Protein AF-A0A8H6ENT1-F1 (afdb_monomer_lite)

pLDDT: mean 73.92, std 20.59, range [30.64, 98.12]

Radius of gyration: 42.08 Å; chains: 1; bounding box: 123×73×115 Å

Sequence (355 aa):
MAMLEASSKPRGSGQQGKDEQKQGFLQENTCEKNSEKVHEKPAKESMFSIFEFPKSEPNLNAQEKKVEKEKKKEIERKIKENERIEKEKKDNKRKMDKKIKDEEKRMIENEISQVKVEYKERQKRNDLARAEFRRVQAEQAKLYPSSRDGQARRETYISLQQEWRYRDERAKYEKDHRIEQLKSNLKALDLQLTVSGGEILRLHQLKEEDEISKEQARERLRKSTEARKSAAQARQTTQSGKEEPTKKCILPVVSQEVNSSMEDNPFYLPGEFKYQQMGEWDSDTCKEWIYDSLENGLTSLELQQLFFKLINMPRIGGKRMFGATEEEWVEWLATHGLLIHDKLQRIAEVRKVDM

Foldseek 3Di:
DDDDDDDDDDDDDDDDDDDDDDDDDDDDPPDDDDDDDDDDDDDDDPPPPDPPDPPDDDPPVPVVVVVVVVVVVVVVVVVVVVVVVVVVVVVVVVVVVVVVLVVVLVVLVVVLVVLVVVLVVVVVVLVVVVVVVVVVVVVVCVVPVDDPCPPVVVVVVVVVVVVSVVVNVVSVVVSVVSSVVSVVVSVVSVVVVVVVVVVVVVVVVVVVVVVVVVVVVVVVVVVVVVVVVVVVVPPDDDDDDDDDDDDDDDDDDDDDDDDDDPDDDPPDDPQPVVLVVLQQFWQVSVLVCLLVVCVVPDDPVLSVVSVVLSVVADGDGSNCLLVPDLVSLCVRRNPSSNVSNVVSVVSVVVVVVVD

Secondary structure (DSSP, 8-state):
--------PPPP---------------------------------------------GGGHHHHHHHHHHHHHHHHHHHHHHHHHHHHHHHHHHHHHHHHHHHHHHHHHHHHHHHHHHHHHHHHHHHHHHHHHHHHHHHHHHH-TT-TTHHHHHHHHHHHHHHHHHHHHHHHHHHHHHHHHHHHHHHHHHHHHHHHHHHHHHHHHHHHHHHHHHHHHHHHHHHHHHHHHHHHH--S--------------PPP--------TT--TT--TTHHHHHHHHT--HHHHHHHHHHHHHTTS-HHHHHHHHHHHHHS----HHHHHH--HHHHHHHHTHHHHHHHHHHHHHHHHHHH--

Structure (mmCIF, N/CA/C/O backbone):
data_AF-A0A8H6ENT1-F1
#
_entry.id   AF-A0A8H6ENT1-F1
#
loop_
_atom_site.group_PDB
_atom_site.id
_atom_site.type_symbol
_atom_site.label_atom_id
_atom_site.label_alt_id
_atom_site.label_comp_id
_atom_site.label_asym_id
_atom_site.label_entity_id
_atom_site.label_seq_id
_atom_site.pdbx_PDB_ins_code
_atom_site.Cartn_x
_atom_site.Cartn_y
_atom_site.Cartn_z
_atom_site.occupancy
_atom_site.B_iso_or_equiv
_atom_site.auth_seq_id
_atom_site.auth_comp_id
_atom_site.auth_asym_id
_atom_site.auth_atom_id
_atom_site.pdbx_PDB_model_num
ATOM 1 N N . MET A 1 1 ? 49.369 36.244 -11.470 1.00 40.25 1 MET A N 1
ATOM 2 C CA . MET A 1 1 ? 48.361 36.665 -10.476 1.00 40.25 1 MET A CA 1
ATOM 3 C C . MET A 1 1 ? 47.644 35.426 -9.960 1.00 40.25 1 MET A C 1
ATOM 5 O O . MET A 1 1 ? 47.170 34.652 -10.774 1.00 40.25 1 MET A O 1
ATOM 9 N N . ALA A 1 2 ? 47.663 35.276 -8.631 1.00 48.19 2 ALA A N 1
ATOM 10 C CA . ALA A 1 2 ? 46.832 34.456 -7.739 1.00 48.19 2 ALA A CA 1
ATOM 11 C C . ALA A 1 2 ? 46.527 32.984 -8.102 1.00 48.19 2 ALA A C 1
ATOM 13 O O . ALA A 1 2 ? 45.547 32.681 -8.775 1.00 48.19 2 ALA A O 1
ATOM 14 N N . MET A 1 3 ? 47.317 32.074 -7.517 1.00 50.28 3 MET A N 1
ATOM 15 C CA . MET A 1 3 ? 46.881 30.716 -7.174 1.00 50.28 3 MET A CA 1
ATOM 16 C C . MET A 1 3 ? 46.043 30.771 -5.887 1.00 50.28 3 MET A C 1
ATOM 18 O O . MET A 1 3 ? 46.441 31.445 -4.938 1.00 50.28 3 MET A O 1
ATOM 22 N N . LEU A 1 4 ? 44.907 30.070 -5.846 1.00 55.34 4 LEU A N 1
ATOM 23 C CA . LEU A 1 4 ? 44.139 29.841 -4.619 1.00 55.34 4 LEU A CA 1
ATOM 24 C C . LEU A 1 4 ? 44.157 28.348 -4.291 1.00 55.34 4 LEU A C 1
ATOM 26 O O . LEU A 1 4 ? 43.450 27.547 -4.900 1.00 55.34 4 LEU A O 1
ATOM 30 N N . GLU A 1 5 ? 44.997 28.005 -3.319 1.00 54.03 5 GLU A N 1
ATOM 31 C CA . GLU A 1 5 ? 44.972 26.743 -2.591 1.00 54.03 5 GLU A CA 1
ATOM 32 C C . GLU A 1 5 ? 43.762 26.723 -1.646 1.00 54.03 5 GLU A C 1
ATOM 34 O O . GLU A 1 5 ? 43.580 27.627 -0.829 1.00 54.03 5 GLU A O 1
ATOM 39 N N . ALA A 1 6 ? 42.945 25.673 -1.722 1.00 49.03 6 ALA A N 1
ATOM 40 C CA . ALA A 1 6 ? 41.925 25.380 -0.723 1.00 49.03 6 ALA A CA 1
ATOM 41 C C . ALA A 1 6 ? 42.396 24.203 0.141 1.00 49.03 6 ALA A C 1
ATOM 43 O O . ALA A 1 6 ? 42.376 23.045 -0.270 1.00 49.03 6 ALA A O 1
ATOM 44 N N . SER A 1 7 ? 42.841 24.543 1.349 1.00 56.34 7 SER A N 1
ATOM 45 C CA . SER A 1 7 ? 43.237 23.634 2.422 1.00 56.34 7 SER A CA 1
ATOM 46 C C . SER A 1 7 ? 42.012 22.943 3.034 1.00 56.34 7 SER A C 1
ATOM 48 O O . SER A 1 7 ? 41.136 23.592 3.608 1.00 56.34 7 SER A O 1
ATOM 50 N N . SER A 1 8 ? 41.949 21.615 2.940 1.00 49.34 8 SER A N 1
ATOM 51 C CA . SER A 1 8 ? 40.963 20.780 3.630 1.00 49.34 8 SER A CA 1
ATOM 52 C C . SER A 1 8 ? 41.519 20.281 4.969 1.00 49.34 8 SER A C 1
ATOM 54 O O . SER A 1 8 ? 42.420 19.444 4.999 1.00 49.34 8 SER A O 1
ATOM 56 N N . LYS A 1 9 ? 40.958 20.760 6.087 1.00 62.34 9 LYS A N 1
ATOM 57 C CA . LYS A 1 9 ? 41.133 20.152 7.420 1.00 62.34 9 LYS A CA 1
ATOM 58 C C . LYS A 1 9 ? 40.165 18.968 7.599 1.00 62.34 9 LYS A C 1
ATOM 60 O O . LYS A 1 9 ? 38.990 19.118 7.258 1.00 62.34 9 LYS A O 1
ATOM 65 N N . PRO A 1 10 ? 40.586 17.839 8.196 1.00 59.84 10 PRO A N 1
ATOM 66 C CA . PRO A 1 10 ? 39.676 16.762 8.575 1.00 59.84 10 PRO A CA 1
ATOM 67 C C . PRO A 1 10 ? 38.930 17.114 9.872 1.00 59.84 10 PRO A C 1
ATOM 69 O O . PRO A 1 10 ? 39.527 17.576 10.847 1.00 59.84 10 PRO A O 1
ATOM 72 N N . ARG A 1 11 ? 37.607 16.900 9.893 1.00 48.22 11 ARG A N 1
ATOM 73 C CA . ARG A 1 11 ? 36.792 16.962 11.116 1.00 48.22 11 ARG A CA 1
ATOM 74 C C . ARG A 1 11 ? 36.919 15.641 11.874 1.00 48.22 11 ARG A C 1
ATOM 76 O O . ARG A 1 11 ? 36.735 14.575 11.299 1.00 48.22 11 ARG A O 1
ATOM 83 N N . GLY A 1 12 ? 37.265 15.766 13.151 1.00 38.22 12 GLY A N 1
ATOM 84 C CA . GLY A 1 12 ? 37.638 14.678 14.042 1.00 38.22 12 GLY A CA 1
ATOM 85 C C . GLY A 1 12 ? 36.511 13.721 14.422 1.00 38.22 12 GLY A C 1
ATOM 86 O O . GLY A 1 12 ? 35.342 14.089 14.539 1.00 38.22 12 GLY A O 1
ATOM 87 N N . SER A 1 13 ? 36.934 12.486 14.665 1.00 53.09 13 SER A N 1
ATOM 88 C CA . SER A 1 13 ? 36.212 11.422 15.347 1.00 53.09 13 SER A CA 1
ATOM 89 C C . SER A 1 13 ? 36.161 11.707 16.851 1.00 53.09 13 SER A C 1
ATOM 91 O O . SER A 1 13 ? 37.154 11.539 17.559 1.00 53.09 13 SER A O 1
ATOM 93 N N . GLY A 1 14 ? 35.002 12.141 17.342 1.00 43.84 14 GLY A N 1
ATOM 94 C CA . GLY A 1 14 ? 34.691 12.174 18.769 1.00 43.84 14 GLY A CA 1
ATOM 95 C C . GLY A 1 14 ? 33.995 10.880 19.169 1.00 43.84 14 GLY A C 1
ATOM 96 O O . GLY A 1 14 ? 32.776 10.783 19.070 1.00 43.84 14 GLY A O 1
ATOM 97 N N . GLN A 1 15 ? 34.771 9.882 19.584 1.00 51.00 15 GLN A N 1
ATOM 98 C CA . GLN A 1 15 ? 34.263 8.668 20.213 1.00 51.00 15 GLN A CA 1
ATOM 99 C C . GLN A 1 15 ? 34.259 8.920 21.725 1.00 51.00 15 GLN A C 1
ATOM 101 O O . GLN A 1 15 ? 35.315 8.978 22.351 1.00 51.00 15 GLN A O 1
ATOM 106 N N . GLN A 1 16 ? 33.078 9.146 22.301 1.00 50.41 16 GLN A N 1
ATOM 107 C CA . GLN A 1 16 ? 32.900 9.335 23.738 1.00 50.41 16 GLN A CA 1
ATOM 108 C C . GLN A 1 16 ? 31.875 8.315 24.228 1.00 50.41 16 GLN A C 1
ATOM 110 O O . GLN A 1 16 ? 30.703 8.365 23.860 1.00 50.41 16 GLN A O 1
ATOM 115 N N . GLY A 1 17 ? 32.362 7.344 25.000 1.00 45.38 17 GLY A N 1
ATOM 116 C CA . GLY A 1 17 ? 31.542 6.325 25.637 1.00 45.38 17 GLY A CA 1
ATOM 117 C C . GLY A 1 17 ? 30.771 6.864 26.837 1.00 45.38 17 GLY A C 1
ATOM 118 O O . GLY A 1 17 ? 31.177 7.849 27.457 1.00 45.38 17 GLY A O 1
ATOM 119 N N . LYS A 1 18 ? 29.693 6.157 27.178 1.00 47.47 18 LYS A N 1
ATOM 120 C CA . LYS A 1 18 ? 29.211 6.003 28.550 1.00 47.47 18 LYS A CA 1
ATOM 121 C C . LYS A 1 18 ? 28.611 4.612 28.723 1.00 47.47 18 LYS A C 1
ATOM 123 O O . LYS A 1 18 ? 27.629 4.269 28.070 1.00 47.47 18 LYS A O 1
ATOM 128 N N . ASP A 1 19 ? 29.241 3.862 29.617 1.00 50.47 19 ASP A N 1
ATOM 129 C CA . ASP A 1 19 ? 28.645 2.776 30.379 1.00 50.47 19 ASP A CA 1
ATOM 130 C C . ASP A 1 19 ? 27.479 3.308 31.215 1.00 50.47 19 ASP A C 1
ATOM 132 O O . ASP A 1 19 ? 27.604 4.356 31.848 1.00 50.47 19 ASP A O 1
ATOM 136 N N . GLU A 1 20 ? 26.389 2.548 31.292 1.00 55.84 20 GLU A N 1
ATOM 137 C CA . GLU A 1 20 ? 25.565 2.513 32.497 1.00 55.84 20 GLU A CA 1
ATOM 138 C C . GLU A 1 20 ? 24.910 1.134 32.645 1.00 55.84 20 GLU A C 1
ATOM 140 O O . GLU A 1 20 ? 24.083 0.693 31.846 1.00 55.84 20 GLU A O 1
ATOM 145 N N . GLN A 1 21 ? 25.339 0.448 33.703 1.00 50.44 21 GLN A N 1
ATOM 146 C CA . GLN A 1 21 ? 24.742 -0.749 34.271 1.00 50.44 21 GLN A CA 1
ATOM 147 C C . GLN A 1 21 ? 23.274 -0.500 34.631 1.00 50.44 21 GLN A C 1
ATOM 149 O O . GLN A 1 21 ? 22.996 0.395 35.428 1.00 50.44 21 GLN A O 1
ATOM 154 N N . LYS A 1 22 ? 22.359 -1.377 34.199 1.00 50.34 22 LYS A N 1
ATOM 155 C CA . LYS A 1 22 ? 21.176 -1.727 35.003 1.00 50.34 22 LYS A CA 1
ATOM 156 C C . LYS A 1 22 ? 20.889 -3.223 34.957 1.00 50.34 22 LYS A C 1
ATOM 158 O O . LYS A 1 22 ? 20.334 -3.773 34.016 1.00 50.34 22 LYS A O 1
ATOM 163 N N . GLN A 1 23 ? 21.308 -3.827 36.057 1.00 49.75 23 GLN A N 1
ATOM 164 C CA . GLN A 1 23 ? 20.845 -5.055 36.679 1.00 49.75 23 GLN A CA 1
ATOM 165 C C . GLN A 1 23 ? 19.307 -5.082 36.781 1.00 49.75 23 GLN A C 1
ATOM 167 O O . GLN A 1 23 ? 18.697 -4.104 37.210 1.00 49.75 23 GLN A O 1
ATOM 172 N N . GLY A 1 24 ? 18.685 -6.206 36.422 1.00 39.78 24 GLY A N 1
ATOM 173 C CA . GLY A 1 24 ? 17.239 -6.392 36.543 1.00 39.78 24 GLY A CA 1
ATOM 174 C C . GLY A 1 24 ? 16.811 -7.812 36.195 1.00 39.78 24 GLY A C 1
ATOM 175 O O . GLY A 1 24 ? 16.560 -8.120 35.039 1.00 39.78 24 GLY A O 1
ATOM 176 N N . PHE A 1 25 ? 16.771 -8.657 37.223 1.00 48.09 25 PHE A N 1
ATOM 177 C CA . PHE A 1 25 ? 16.234 -10.016 37.259 1.00 48.09 25 PHE A CA 1
ATOM 178 C C . PHE A 1 25 ? 14.961 -10.208 36.415 1.00 48.09 25 PHE A C 1
ATOM 180 O O . PHE A 1 25 ? 13.957 -9.538 36.655 1.00 48.09 25 PHE A O 1
ATOM 187 N N . LEU A 1 26 ? 14.957 -11.215 35.537 1.00 45.16 26 LEU A N 1
ATOM 188 C CA . LEU A 1 26 ? 13.730 -11.887 35.111 1.00 45.16 26 LEU A CA 1
ATOM 189 C C . LEU A 1 26 ? 13.814 -13.355 35.520 1.00 45.16 26 LEU A C 1
ATOM 191 O O . LEU A 1 26 ? 14.558 -14.153 34.963 1.00 45.16 26 LEU A O 1
ATOM 195 N N . GLN A 1 27 ? 13.068 -13.645 36.579 1.00 45.41 27 GLN A N 1
ATOM 196 C CA . GLN A 1 27 ? 12.769 -14.963 37.102 1.00 45.41 27 GLN A CA 1
ATOM 197 C C . GLN A 1 27 ? 11.760 -15.625 36.157 1.00 45.41 27 GLN A C 1
ATOM 199 O O . GLN A 1 27 ? 10.602 -15.211 36.079 1.00 45.41 27 GLN A O 1
ATOM 204 N N . GLU A 1 28 ? 12.214 -16.627 35.411 1.00 40.28 28 GLU A N 1
ATOM 205 C CA . GLU A 1 28 ? 11.360 -17.509 34.621 1.00 40.28 28 GLU A CA 1
ATOM 206 C C . GLU A 1 28 ? 10.539 -18.387 35.574 1.00 40.28 28 GLU A C 1
ATOM 208 O O . GLU A 1 28 ? 11.023 -19.369 36.130 1.00 40.28 28 GLU A O 1
ATOM 213 N N . ASN A 1 29 ? 9.278 -18.013 35.787 1.00 44.59 29 ASN A N 1
ATOM 214 C CA . ASN A 1 29 ? 8.286 -18.881 36.410 1.00 44.59 29 ASN A CA 1
ATOM 215 C C . ASN A 1 29 ? 7.559 -19.664 35.310 1.00 44.59 29 ASN A C 1
ATOM 217 O O . ASN A 1 29 ? 6.491 -19.268 34.842 1.00 44.59 29 ASN A O 1
ATOM 221 N N . THR A 1 30 ? 8.131 -20.796 34.910 1.00 47.06 30 THR A N 1
ATOM 222 C CA . THR A 1 30 ? 7.392 -21.903 34.293 1.00 47.06 30 THR A CA 1
ATOM 223 C C . THR A 1 30 ? 6.465 -22.506 35.343 1.00 47.06 30 THR A C 1
ATOM 225 O O . THR A 1 30 ? 6.916 -23.211 36.242 1.00 47.06 30 THR A O 1
ATOM 228 N N . CYS A 1 31 ? 5.168 -22.211 35.249 1.00 47.28 31 CYS A N 1
ATOM 229 C CA . CYS A 1 31 ? 4.139 -22.883 36.035 1.00 47.28 31 CYS A CA 1
ATOM 230 C C . CYS A 1 31 ? 3.185 -23.617 35.090 1.00 47.28 31 CYS A C 1
ATOM 232 O O . CYS A 1 31 ? 2.563 -23.025 34.204 1.00 47.28 31 CYS A O 1
ATOM 234 N N . GLU A 1 32 ? 3.159 -24.930 35.278 1.00 44.25 32 GLU A N 1
ATOM 235 C CA . GLU A 1 32 ? 2.421 -25.944 34.542 1.00 44.25 32 GLU A CA 1
ATOM 236 C C . GLU A 1 32 ? 0.916 -25.644 34.503 1.00 44.25 32 GLU A C 1
ATOM 238 O O . GLU A 1 32 ? 0.279 -25.381 35.523 1.00 44.25 32 GLU A O 1
ATOM 243 N N . LYS A 1 33 ? 0.316 -25.740 33.313 1.00 42.88 33 LYS A N 1
ATOM 244 C CA . LYS A 1 33 ? -1.138 -25.832 33.154 1.00 42.88 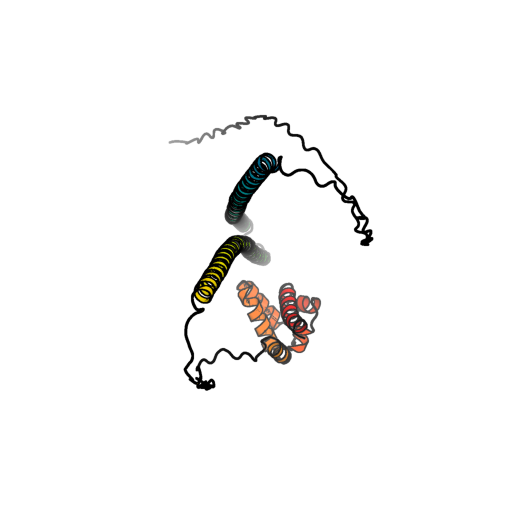33 LYS A CA 1
ATOM 245 C C . LYS A 1 33 ? -1.527 -27.299 33.006 1.00 42.88 33 LYS A C 1
ATOM 247 O O . LYS A 1 33 ? -1.680 -27.781 31.892 1.00 42.88 33 LYS A O 1
ATOM 252 N N . ASN A 1 34 ? -1.740 -27.968 34.135 1.00 49.97 34 ASN A N 1
ATOM 253 C CA . ASN A 1 34 ? -2.571 -29.166 34.208 1.00 49.97 34 ASN A CA 1
ATOM 254 C C . ASN A 1 34 ? -3.903 -28.786 34.863 1.00 49.97 34 ASN A C 1
ATOM 256 O O . ASN A 1 34 ? -3.939 -28.348 36.010 1.00 49.97 34 ASN A O 1
ATOM 260 N N . SER A 1 35 ? -5.008 -28.921 34.136 1.00 43.53 35 SER A N 1
ATOM 261 C CA . SER A 1 35 ? -6.316 -29.253 34.724 1.00 43.53 35 SER A CA 1
ATOM 262 C C . SER A 1 35 ? -7.297 -29.595 33.611 1.00 43.53 35 SER A C 1
ATOM 264 O O . SER A 1 35 ? -8.085 -28.784 33.124 1.00 43.53 35 SER A O 1
ATOM 266 N N . GLU A 1 36 ? -7.195 -30.856 33.215 1.00 49.59 36 GLU A N 1
ATOM 267 C CA . GLU A 1 36 ? -8.231 -31.623 32.552 1.00 49.59 36 GLU A CA 1
ATOM 268 C C . GLU A 1 36 ? -9.488 -31.648 33.434 1.00 49.59 36 GLU A C 1
ATOM 270 O O . GLU A 1 36 ? -9.445 -31.924 34.635 1.00 49.59 36 GLU A O 1
ATOM 275 N N . LYS A 1 37 ? -10.614 -31.270 32.829 1.00 51.69 37 LYS A N 1
ATOM 276 C CA . LYS A 1 37 ? -11.938 -31.265 33.445 1.00 51.69 37 LYS A CA 1
ATOM 277 C C . LYS A 1 37 ? -12.492 -32.685 33.429 1.00 51.69 37 LYS A C 1
ATOM 279 O O . LYS A 1 37 ? -12.712 -33.224 32.351 1.00 51.69 37 LYS A O 1
ATOM 284 N N . VAL A 1 38 ? -12.827 -33.231 34.597 1.00 49.12 38 VAL A N 1
ATOM 285 C CA . VAL A 1 38 ? -13.660 -34.436 34.704 1.00 49.12 38 VAL A CA 1
ATOM 286 C C . VAL A 1 38 ? -14.835 -34.179 35.653 1.00 49.12 38 VAL A C 1
ATOM 288 O O . VAL A 1 38 ? -14.670 -33.962 36.848 1.00 49.12 38 VAL A O 1
ATOM 291 N N . HIS A 1 39 ? -16.012 -34.140 35.030 1.00 41.53 39 HIS A N 1
ATOM 292 C CA . HIS A 1 39 ? -17.366 -34.488 35.475 1.00 41.53 39 HIS A CA 1
ATOM 293 C C . HIS A 1 39 ? -17.729 -34.540 36.976 1.00 41.53 39 HIS A C 1
ATOM 295 O O . HIS A 1 39 ? -17.429 -35.482 37.699 1.00 41.53 39 HIS A O 1
ATOM 301 N N . GLU A 1 40 ? -18.537 -33.557 37.383 1.00 48.25 40 GLU A N 1
ATOM 302 C CA . GLU A 1 40 ? -19.975 -33.709 37.678 1.00 48.25 40 GLU A CA 1
ATOM 303 C C . GLU A 1 40 ? -20.470 -35.029 38.316 1.00 48.25 40 GLU A C 1
ATOM 305 O O . GLU A 1 40 ? -20.732 -36.002 37.614 1.00 48.25 40 GLU A O 1
ATOM 310 N N . LYS A 1 41 ? -20.763 -34.983 39.629 1.00 58.00 41 LYS A N 1
ATOM 311 C CA . LYS A 1 41 ? -21.989 -35.523 40.264 1.00 58.00 41 LYS A CA 1
ATOM 312 C C . LYS A 1 41 ? -22.300 -34.740 41.555 1.00 58.00 41 LYS A C 1
ATOM 314 O O . LYS A 1 41 ? -21.416 -34.644 42.404 1.00 58.00 41 LYS A O 1
ATOM 319 N N . PRO A 1 42 ? -23.530 -34.238 41.781 1.00 54.97 42 PRO A N 1
ATOM 320 C CA . PRO A 1 42 ? -23.933 -33.744 43.091 1.00 54.97 42 PRO A CA 1
ATOM 321 C C . PRO A 1 42 ? -24.564 -34.887 43.899 1.00 54.97 42 PRO A C 1
ATOM 323 O O . PRO A 1 42 ? -25.686 -35.319 43.624 1.00 54.97 42 PRO A O 1
ATOM 326 N N . ALA A 1 43 ? -23.849 -35.381 44.911 1.00 48.47 43 ALA A N 1
ATOM 327 C CA . ALA A 1 43 ? -24.443 -36.217 45.946 1.00 48.47 43 ALA A CA 1
ATOM 328 C C . ALA A 1 43 ? -25.270 -35.328 46.886 1.00 48.47 43 ALA A C 1
ATOM 330 O O . ALA A 1 43 ? -24.752 -34.457 47.584 1.00 48.47 43 ALA A O 1
ATOM 331 N N . LYS A 1 44 ? -26.586 -35.535 46.849 1.00 63.09 44 LYS A N 1
ATOM 332 C CA . LYS A 1 44 ? -27.538 -35.026 47.831 1.00 63.09 44 LYS A CA 1
ATOM 333 C C . LYS A 1 44 ? -27.333 -35.799 49.132 1.00 63.09 44 LYS A C 1
ATOM 335 O O . LYS A 1 44 ? -27.855 -36.898 49.255 1.00 63.09 44 LYS A O 1
ATOM 340 N N . GLU A 1 45 ? -26.658 -35.208 50.106 1.00 46.59 45 GLU A N 1
ATOM 341 C CA . GLU A 1 45 ? -26.791 -35.632 51.501 1.00 46.59 45 GLU A CA 1
ATOM 342 C C . GLU A 1 45 ? -27.205 -34.437 52.354 1.00 46.59 45 GLU A C 1
ATOM 344 O O . GLU A 1 45 ? -26.427 -33.592 52.788 1.00 46.59 45 GLU A O 1
ATOM 349 N N . SER A 1 46 ? -28.522 -34.362 52.519 1.00 54.00 46 SER A N 1
ATOM 350 C CA . SER A 1 46 ? -29.205 -33.561 53.517 1.00 54.00 46 SER A CA 1
ATOM 351 C C . SER A 1 46 ? -28.983 -34.225 54.878 1.00 54.00 46 SER A C 1
ATOM 353 O O . SER A 1 46 ? -29.680 -35.168 55.235 1.00 54.00 46 SER A O 1
ATOM 355 N N . MET A 1 47 ? -27.992 -33.743 55.627 1.00 54.84 47 MET A N 1
ATOM 356 C CA . MET A 1 47 ? -27.805 -34.047 57.051 1.00 54.84 47 MET A CA 1
ATOM 357 C C . MET A 1 47 ? -27.995 -32.782 57.894 1.00 54.84 47 MET A C 1
ATOM 359 O O . MET A 1 47 ? -27.113 -32.359 58.631 1.00 54.84 47 MET A O 1
ATOM 363 N N . PHE A 1 48 ? -29.171 -32.163 57.794 1.00 47.34 48 PHE A N 1
ATOM 364 C CA . PHE A 1 48 ? -29.629 -31.194 58.794 1.00 47.34 48 PHE A CA 1
ATOM 365 C C . PHE A 1 48 ? -30.795 -31.802 59.569 1.00 47.34 48 PHE A C 1
ATOM 367 O O . PHE A 1 48 ? -31.953 -31.430 59.401 1.00 47.34 48 PHE A O 1
ATOM 374 N N . SER A 1 49 ? -30.462 -32.786 60.404 1.00 52.03 49 SER A N 1
ATOM 375 C CA . SER A 1 49 ? -31.364 -33.348 61.401 1.00 52.03 49 SER A CA 1
ATOM 376 C C . SER A 1 49 ? -30.988 -32.799 62.775 1.00 52.03 49 SER A C 1
ATOM 378 O O . SER A 1 49 ? -29.960 -33.162 63.335 1.00 52.03 49 SER A O 1
ATOM 380 N N . ILE A 1 50 ? -31.865 -31.929 63.278 1.00 56.00 50 ILE A N 1
ATOM 381 C CA . ILE A 1 50 ? -32.226 -31.772 64.693 1.00 56.00 50 ILE A CA 1
ATOM 382 C C . ILE A 1 50 ? -31.044 -31.454 65.624 1.00 56.00 50 ILE A C 1
ATOM 384 O O . ILE A 1 50 ? -30.592 -32.285 66.405 1.00 56.00 50 ILE A O 1
ATOM 388 N N . PHE A 1 51 ? -30.600 -30.195 65.597 1.00 48.59 51 PHE A N 1
ATOM 389 C CA . PHE A 1 51 ? -30.002 -29.571 66.777 1.00 48.59 51 PHE A CA 1
ATOM 390 C C . PHE A 1 51 ? -31.043 -28.619 67.365 1.00 48.59 51 PHE A C 1
ATOM 392 O O . PHE A 1 51 ? -31.285 -27.522 66.858 1.00 48.59 51 PHE A O 1
ATOM 399 N N . GLU A 1 52 ? -31.740 -29.107 68.384 1.00 56.28 52 GLU A N 1
ATOM 400 C CA . GLU A 1 52 ? -32.736 -28.361 69.139 1.00 56.28 52 GLU A CA 1
ATOM 401 C C . GLU A 1 52 ? -31.991 -27.347 70.019 1.00 56.28 52 GLU A C 1
ATOM 403 O O . GLU A 1 52 ? -31.419 -27.683 71.054 1.00 56.28 52 GLU A O 1
ATOM 408 N N . PHE A 1 53 ? -31.903 -26.098 69.553 1.00 49.88 53 PHE A N 1
ATOM 409 C CA . PHE A 1 53 ? -31.284 -25.027 70.327 1.00 49.88 53 PHE A CA 1
ATOM 410 C C . PHE A 1 53 ? -32.188 -24.649 71.513 1.00 49.88 53 PHE A C 1
ATOM 412 O O . PHE A 1 53 ? -33.381 -24.391 71.310 1.00 49.88 53 PHE A O 1
ATOM 419 N N . PRO A 1 54 ? -31.647 -24.555 72.743 1.00 53.56 54 PRO A N 1
ATOM 420 C CA . PRO A 1 54 ? -32.382 -24.025 73.881 1.00 53.56 54 PRO A CA 1
ATOM 421 C C . PRO A 1 54 ? -32.869 -22.607 73.575 1.00 53.56 54 PRO A C 1
ATOM 423 O O . PRO A 1 54 ? -32.115 -21.784 73.055 1.00 53.56 54 PRO A O 1
ATOM 426 N N . LYS A 1 55 ? -34.130 -22.316 73.917 1.00 55.44 55 LYS A N 1
ATOM 427 C CA . LYS A 1 55 ? -34.712 -20.968 73.879 1.00 55.44 55 LYS A CA 1
ATOM 428 C C . LYS A 1 55 ? -33.872 -20.032 74.754 1.00 55.44 55 LYS A C 1
ATOM 430 O O . LYS A 1 55 ? -34.058 -19.990 75.966 1.00 55.44 55 LYS A O 1
ATOM 435 N N . SER A 1 56 ? -32.944 -19.305 74.139 1.00 50.06 56 SER A N 1
ATOM 436 C CA . SER A 1 56 ? -32.139 -18.285 74.802 1.00 50.06 56 SER A CA 1
ATOM 437 C C . SER A 1 56 ? -32.965 -17.025 75.057 1.00 50.06 56 SER A C 1
ATOM 439 O O . SER A 1 56 ? -33.730 -16.568 74.206 1.00 50.06 56 SER A O 1
ATOM 441 N N . GLU A 1 57 ? -32.774 -16.489 76.256 1.00 53.56 57 GLU A N 1
ATOM 442 C CA . GLU A 1 57 ? -33.426 -15.332 76.863 1.00 53.56 57 GLU A CA 1
ATOM 443 C C . GLU A 1 57 ? -33.339 -14.029 76.030 1.00 53.56 57 GLU A C 1
ATOM 445 O O . GLU A 1 57 ? -32.420 -13.850 75.229 1.00 53.56 57 GLU A O 1
ATOM 450 N N . PRO A 1 58 ? -34.252 -13.054 76.232 1.00 53.84 58 PRO A N 1
ATOM 451 C CA . PRO A 1 58 ? -34.442 -11.937 75.304 1.00 53.84 58 PRO A CA 1
ATOM 452 C C . PRO A 1 58 ? -33.474 -10.744 75.470 1.00 53.84 58 PRO A C 1
ATOM 454 O O . PRO A 1 58 ? -33.627 -9.753 74.754 1.00 53.84 58 PRO A O 1
ATOM 457 N N . ASN A 1 59 ? -32.481 -10.790 76.367 1.00 51.97 59 ASN A N 1
ATOM 458 C CA . ASN A 1 59 ? -31.819 -9.568 76.865 1.00 51.97 59 ASN A CA 1
ATOM 459 C C . ASN A 1 59 ? -30.407 -9.232 76.328 1.00 51.97 59 ASN A C 1
ATOM 461 O O . ASN A 1 59 ? -29.832 -8.235 76.754 1.00 51.97 59 ASN A O 1
ATOM 465 N N . LEU A 1 60 ? -29.874 -9.954 75.331 1.00 50.88 60 LEU A N 1
ATOM 466 C CA . LEU A 1 60 ? -28.611 -9.595 74.631 1.00 50.88 60 LEU A CA 1
ATOM 467 C C . LEU A 1 60 ? -28.817 -8.945 73.239 1.00 50.88 60 LEU A C 1
ATOM 469 O O . LEU A 1 60 ? -27.875 -8.513 72.573 1.00 50.88 60 LEU A O 1
ATOM 473 N N . ASN A 1 61 ? -30.076 -8.786 72.823 1.00 57.22 61 ASN A N 1
ATOM 474 C CA . ASN A 1 61 ? -30.504 -8.438 71.459 1.00 57.22 61 ASN A CA 1
ATOM 475 C C . ASN A 1 61 ? -30.083 -7.022 70.994 1.00 57.22 61 ASN A C 1
ATOM 477 O O . ASN A 1 61 ? -29.945 -6.758 69.800 1.00 57.22 61 ASN A O 1
ATOM 481 N N . ALA A 1 62 ? -29.865 -6.078 71.916 1.00 60.28 62 ALA A N 1
ATOM 482 C CA . ALA A 1 62 ? -29.555 -4.690 71.559 1.00 60.28 62 ALA A CA 1
ATOM 483 C C . ALA A 1 62 ? -28.078 -4.464 71.184 1.00 60.28 62 ALA A C 1
ATOM 485 O O . ALA A 1 62 ? -27.784 -3.644 70.308 1.00 60.28 62 ALA A O 1
ATOM 486 N N . GLN A 1 63 ? -27.150 -5.179 71.828 1.00 59.59 63 GLN A N 1
ATOM 487 C CA . GLN A 1 63 ? -25.712 -5.006 71.609 1.00 59.59 63 GLN A CA 1
ATOM 488 C C . GLN A 1 63 ? -25.255 -5.746 70.342 1.00 59.59 63 GLN A C 1
ATOM 490 O O . GLN A 1 63 ? -24.557 -5.155 69.518 1.00 59.59 63 GLN A O 1
ATOM 495 N N . GLU A 1 64 ? -25.755 -6.963 70.103 1.00 62.81 64 GLU A N 1
ATOM 496 C CA . GLU A 1 64 ? -25.511 -7.709 68.858 1.00 62.81 64 GLU A CA 1
ATOM 497 C C . GLU A 1 64 ? -26.076 -6.995 67.623 1.00 62.81 64 GLU A C 1
ATOM 499 O O . GLU A 1 64 ? -25.374 -6.859 66.621 1.00 62.81 64 GLU A O 1
ATOM 504 N N . LYS A 1 65 ? -27.286 -6.415 67.704 1.00 71.69 65 LYS A N 1
ATOM 505 C CA . LYS A 1 65 ? -27.841 -5.583 66.617 1.00 71.69 65 LYS A CA 1
ATOM 506 C C . LYS A 1 65 ? -26.996 -4.347 66.315 1.00 71.69 65 LYS A C 1
ATOM 508 O O . LYS A 1 65 ? -26.941 -3.911 65.163 1.00 71.69 65 LYS A O 1
ATOM 513 N N . LYS A 1 66 ? -26.345 -3.757 67.325 1.00 72.75 66 LYS A N 1
ATOM 514 C CA . LYS A 1 66 ? -25.409 -2.637 67.132 1.00 72.75 66 LYS A CA 1
ATOM 515 C C . LYS A 1 66 ? -24.155 -3.096 66.383 1.00 72.75 66 LYS A C 1
ATOM 517 O O . LYS A 1 66 ? -23.784 -2.451 65.404 1.00 72.75 66 LYS A O 1
ATOM 522 N N . VAL A 1 67 ? -23.578 -4.231 66.782 1.00 73.31 67 VAL A N 1
ATOM 523 C CA . VAL A 1 67 ? -22.387 -4.821 66.145 1.00 73.31 67 VAL A CA 1
ATOM 524 C C . VAL A 1 67 ? -22.677 -5.263 64.706 1.00 73.31 67 VAL A C 1
ATOM 526 O O . VAL A 1 67 ? -21.892 -4.988 63.801 1.00 73.31 67 VAL A O 1
ATOM 529 N N . GLU A 1 68 ? -23.827 -5.886 64.440 1.00 75.44 68 GLU A N 1
ATOM 530 C CA . GLU A 1 68 ? -24.209 -6.308 63.086 1.00 75.44 68 GLU A CA 1
ATOM 531 C C . GLU A 1 68 ? -24.456 -5.105 62.156 1.00 75.44 68 GLU A C 1
ATOM 533 O O . GLU A 1 68 ? -24.075 -5.117 60.982 1.00 75.44 68 GLU A O 1
ATOM 538 N N . LYS A 1 69 ? -25.041 -4.020 62.685 1.00 80.44 69 LYS A N 1
ATOM 539 C CA . LYS A 1 69 ? -25.254 -2.769 61.944 1.00 80.44 69 LYS A CA 1
ATOM 540 C C . LYS A 1 69 ? -23.937 -2.056 61.618 1.00 80.44 69 LYS A C 1
ATOM 542 O O . LYS A 1 69 ? -23.836 -1.463 60.545 1.00 80.44 69 LYS A O 1
ATOM 547 N N . GLU A 1 70 ? -22.934 -2.114 62.495 1.00 77.44 70 GLU A N 1
ATOM 548 C CA . GLU A 1 70 ? -21.581 -1.627 62.190 1.00 77.44 70 GLU A CA 1
ATOM 549 C C . GLU A 1 70 ? -20.876 -2.490 61.143 1.00 77.44 70 GLU A C 1
ATOM 551 O O . GLU A 1 70 ? -20.378 -1.938 60.162 1.00 77.44 70 GLU A O 1
ATOM 556 N N . LYS A 1 71 ? -20.931 -3.824 61.261 1.00 83.44 71 LYS A N 1
ATOM 557 C CA . LYS A 1 71 ? -20.368 -4.740 60.252 1.00 83.44 71 LYS A CA 1
ATOM 558 C C . LYS A 1 71 ? -20.986 -4.521 58.868 1.00 83.44 71 LYS A C 1
ATOM 560 O O . LYS A 1 71 ? -20.260 -4.449 57.881 1.00 83.44 71 LYS A O 1
ATOM 565 N N . LYS A 1 72 ? -22.310 -4.332 58.779 1.00 83.56 72 LYS A N 1
ATOM 566 C CA . LYS A 1 72 ? -22.993 -3.995 57.513 1.00 83.56 72 LYS A CA 1
ATOM 567 C C . LYS A 1 72 ? -22.514 -2.663 56.929 1.00 83.56 72 LYS A C 1
ATOM 569 O O . LYS A 1 72 ? -22.255 -2.595 55.731 1.00 83.56 72 LYS A O 1
ATOM 574 N N . LYS A 1 73 ? -22.336 -1.628 57.759 1.00 84.69 73 LYS A N 1
ATOM 575 C CA . LYS A 1 73 ? -21.790 -0.333 57.315 1.00 84.69 73 LYS A CA 1
ATOM 576 C C . LYS A 1 73 ? -20.339 -0.440 56.845 1.00 84.69 73 LYS A C 1
ATOM 578 O O . LYS A 1 73 ? -19.966 0.244 55.898 1.00 84.69 73 LYS A O 1
ATOM 583 N N . GLU A 1 74 ? -19.517 -1.262 57.490 1.00 84.44 74 GLU A N 1
ATOM 584 C CA . GLU A 1 74 ? -18.126 -1.470 57.080 1.00 84.44 74 GLU A CA 1
ATOM 585 C C . GLU A 1 74 ? -18.030 -2.223 55.748 1.00 84.44 74 GLU A C 1
ATOM 587 O O . GLU A 1 74 ? -17.283 -1.809 54.861 1.00 84.44 74 GLU A O 1
ATOM 592 N N . ILE A 1 75 ? -18.838 -3.272 55.568 1.00 86.12 75 ILE A N 1
ATOM 593 C CA . ILE A 1 75 ? -18.937 -4.000 54.296 1.00 86.12 75 ILE A CA 1
ATOM 594 C C . ILE A 1 75 ? -19.402 -3.056 53.177 1.00 86.12 75 ILE A C 1
ATOM 596 O O . ILE A 1 75 ? -18.801 -3.042 52.106 1.00 86.12 75 ILE A O 1
ATOM 600 N N . GLU A 1 76 ? -20.400 -2.202 53.426 1.00 88.94 76 GLU A N 1
ATOM 601 C CA . GLU A 1 76 ? -20.874 -1.218 52.442 1.00 88.94 76 GLU A CA 1
ATOM 602 C C . GLU A 1 76 ? -19.783 -0.203 52.044 1.00 88.94 76 GLU A C 1
ATOM 604 O O . GLU A 1 76 ? -19.659 0.142 50.866 1.00 88.94 76 GLU A O 1
ATOM 609 N N . ARG A 1 77 ? -18.954 0.254 52.997 1.00 90.44 77 ARG A N 1
ATOM 610 C CA . ARG A 1 77 ? -17.802 1.126 52.697 1.00 90.44 77 ARG A CA 1
ATOM 611 C C . ARG A 1 77 ? -16.774 0.415 51.821 1.00 90.44 77 ARG A C 1
ATOM 613 O O . ARG A 1 77 ? -16.363 0.993 50.821 1.00 90.44 77 ARG A O 1
ATOM 620 N N . LYS A 1 78 ? -16.423 -0.837 52.145 1.00 89.50 78 LYS A N 1
ATOM 621 C CA . LYS A 1 78 ? -15.48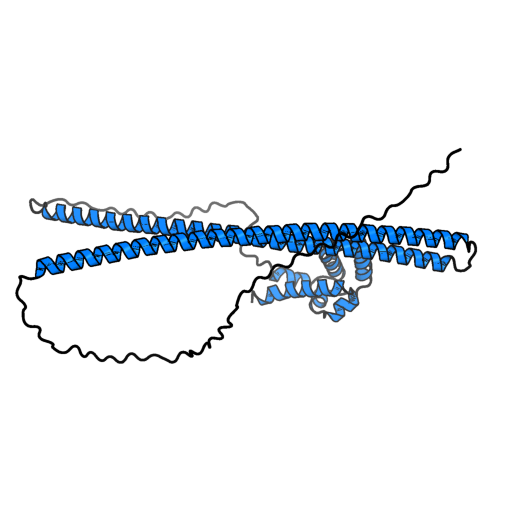0 -1.645 51.350 1.00 89.50 78 LYS A CA 1
ATOM 622 C C . LYS A 1 78 ? -15.995 -1.902 49.932 1.00 89.50 78 LYS A C 1
ATOM 624 O O . LYS A 1 78 ? -15.219 -1.840 48.986 1.00 89.50 78 LYS A O 1
ATOM 629 N N . ILE A 1 79 ? -17.301 -2.122 49.763 1.00 89.69 79 ILE A N 1
ATOM 630 C CA . ILE A 1 79 ? -17.921 -2.272 48.436 1.00 89.69 79 ILE A CA 1
ATOM 631 C C . ILE A 1 79 ? -17.794 -0.972 47.627 1.00 89.69 79 ILE A C 1
ATOM 633 O O . ILE A 1 79 ? -17.327 -1.008 46.491 1.00 89.69 79 ILE A O 1
ATOM 637 N N . LYS A 1 80 ? -18.148 0.182 48.212 1.00 90.69 80 LYS A N 1
ATOM 638 C CA . LYS A 1 80 ? -18.036 1.495 47.543 1.00 90.69 80 LYS A CA 1
ATOM 639 C C . LYS A 1 80 ? -16.592 1.866 47.199 1.00 90.69 80 LYS A C 1
ATOM 641 O O . LYS A 1 80 ? -16.343 2.492 46.172 1.00 90.69 80 LYS A O 1
ATOM 646 N N . GLU A 1 81 ? -15.644 1.507 48.056 1.00 90.50 81 GLU A N 1
ATOM 647 C CA . GLU A 1 81 ? -14.219 1.725 47.816 1.00 90.50 81 GLU A CA 1
ATOM 648 C C . GLU A 1 81 ? -13.690 0.837 46.683 1.00 90.50 81 GLU A C 1
ATOM 650 O O . GLU A 1 81 ? -13.069 1.350 45.752 1.00 90.50 81 GLU A O 1
ATOM 655 N N . ASN A 1 82 ? -14.032 -0.456 46.681 1.00 86.69 82 ASN A N 1
ATOM 656 C CA . ASN A 1 82 ? -13.694 -1.363 45.583 1.00 86.69 82 ASN A CA 1
ATOM 657 C C . ASN A 1 82 ? -14.269 -0.883 44.241 1.00 86.69 82 ASN A C 1
ATOM 659 O O . ASN A 1 82 ? -13.568 -0.922 43.232 1.00 86.69 82 ASN A O 1
ATOM 663 N N . GLU A 1 83 ? -15.499 -0.359 44.229 1.00 92.00 83 GLU A N 1
ATOM 664 C CA . GLU A 1 83 ? -16.115 0.208 43.023 1.00 92.00 83 GLU A CA 1
ATOM 665 C C . GLU A 1 83 ? -15.342 1.434 42.495 1.00 92.00 83 GLU A C 1
ATOM 667 O O . GLU A 1 83 ? -15.182 1.605 41.283 1.00 92.00 83 GLU A O 1
ATOM 672 N N . ARG A 1 84 ? -14.823 2.293 43.387 1.00 92.06 84 ARG A N 1
ATOM 673 C CA . ARG A 1 84 ? -13.972 3.432 42.995 1.00 92.06 84 ARG A CA 1
ATOM 674 C C . ARG A 1 84 ? -12.645 2.966 42.403 1.00 92.06 84 ARG A C 1
ATOM 676 O O . ARG A 1 84 ? -12.264 3.457 41.343 1.00 92.06 84 ARG A O 1
ATOM 683 N N . ILE A 1 85 ? -11.987 2.000 43.043 1.00 89.25 85 ILE A N 1
ATOM 684 C CA . ILE A 1 85 ? -10.714 1.436 42.571 1.00 89.25 85 ILE A CA 1
ATOM 685 C C . ILE A 1 85 ? -10.893 0.769 41.200 1.00 89.25 85 ILE A C 1
ATOM 687 O O . ILE A 1 85 ? -10.042 0.911 40.322 1.00 89.25 85 ILE A O 1
ATOM 691 N N . GLU A 1 86 ? -12.000 0.059 40.977 1.00 89.56 86 GLU A N 1
ATOM 692 C CA . GLU A 1 86 ? -12.288 -0.572 39.687 1.00 89.56 86 GLU A CA 1
ATOM 693 C C . GLU A 1 86 ? -12.510 0.467 38.575 1.00 89.56 86 GLU A C 1
ATOM 695 O O . GLU A 1 86 ? -11.949 0.332 37.482 1.00 89.56 86 GLU A O 1
ATOM 700 N N . LYS A 1 87 ? -13.263 1.542 38.857 1.00 89.69 87 LYS A N 1
ATOM 701 C CA . LYS A 1 87 ? -13.442 2.666 37.919 1.00 89.69 87 LYS A CA 1
ATOM 702 C C . LYS A 1 87 ? -12.107 3.322 37.569 1.00 89.69 87 LYS A C 1
ATOM 704 O O . LYS A 1 87 ? -11.824 3.521 36.389 1.00 89.69 87 LYS A O 1
ATOM 709 N N . GLU A 1 88 ? -11.261 3.584 38.563 1.00 91.06 88 GLU A N 1
ATOM 710 C CA . GLU A 1 88 ? -9.934 4.168 38.351 1.00 91.06 88 GLU A CA 1
ATOM 711 C C . GLU A 1 88 ? -9.026 3.252 37.516 1.00 91.06 88 GLU A C 1
ATOM 713 O O . GLU A 1 88 ? -8.392 3.708 36.563 1.00 91.06 88 GLU A O 1
ATOM 718 N N . LYS A 1 89 ? -9.005 1.943 37.802 1.00 92.00 89 LYS A N 1
ATOM 719 C CA . LYS A 1 89 ? -8.263 0.961 36.993 1.00 92.00 89 LYS A CA 1
ATOM 720 C C . LYS A 1 89 ? -8.736 0.952 35.542 1.00 92.00 89 LYS A C 1
ATOM 722 O O . LYS A 1 89 ? -7.906 0.914 34.633 1.00 92.00 89 LYS A O 1
ATOM 727 N N . LYS A 1 90 ? -10.051 1.010 35.310 1.00 86.62 90 LYS A N 1
ATOM 728 C CA . LYS A 1 90 ? -10.628 1.047 33.961 1.00 86.62 90 LYS A CA 1
ATOM 729 C C . LYS A 1 90 ? -10.226 2.317 33.207 1.00 86.62 90 LYS A C 1
ATOM 731 O O . LYS A 1 90 ? -9.866 2.232 32.034 1.00 86.62 90 LYS A O 1
ATOM 736 N N . ASP A 1 91 ? -10.227 3.469 33.869 1.00 88.44 91 ASP A N 1
ATOM 737 C CA . ASP A 1 91 ? -9.819 4.736 33.256 1.00 88.44 91 ASP A CA 1
ATOM 738 C C . ASP A 1 91 ? -8.309 4.824 33.013 1.00 88.44 91 ASP A C 1
ATOM 740 O O . ASP A 1 91 ? -7.884 5.287 31.953 1.00 88.44 91 ASP A O 1
ATOM 744 N N . ASN A 1 92 ? -7.483 4.316 33.928 1.00 89.81 92 ASN A N 1
ATOM 745 C CA . ASN A 1 92 ? -6.038 4.228 33.715 1.00 89.81 92 ASN A CA 1
ATOM 746 C C . ASN A 1 92 ? -5.696 3.276 32.564 1.00 89.81 92 ASN A C 1
ATOM 748 O O . ASN A 1 92 ? -4.863 3.620 31.723 1.00 89.81 92 ASN A O 1
ATOM 752 N N . LYS A 1 93 ? -6.392 2.136 32.456 1.00 89.69 93 LYS A N 1
ATOM 753 C CA . LYS A 1 93 ? -6.258 1.225 31.312 1.00 89.69 93 LYS A CA 1
ATOM 754 C C . LYS A 1 93 ? -6.582 1.933 29.992 1.00 89.69 93 LYS A C 1
ATOM 756 O O . LYS A 1 93 ? -5.765 1.915 29.082 1.00 89.69 93 LYS A O 1
ATOM 761 N N . ARG A 1 94 ? -7.698 2.668 29.923 1.00 87.44 94 ARG A N 1
ATOM 762 C CA . ARG A 1 94 ? -8.083 3.454 28.732 1.00 87.44 94 ARG A CA 1
ATOM 763 C C . ARG A 1 94 ? -7.037 4.497 28.337 1.00 87.44 94 ARG A C 1
ATOM 765 O O . ARG A 1 94 ? -6.762 4.673 27.153 1.00 87.44 94 ARG A O 1
ATOM 772 N N . LYS A 1 95 ? -6.449 5.198 29.314 1.00 90.25 95 LYS A N 1
ATOM 773 C CA . LYS A 1 95 ? -5.375 6.173 29.060 1.00 90.25 95 LYS A CA 1
ATOM 774 C C . LYS A 1 95 ? -4.133 5.502 28.474 1.00 90.25 95 LYS A C 1
ATOM 776 O O . LYS A 1 95 ? -3.514 6.077 27.583 1.00 90.25 95 LYS A O 1
ATOM 781 N N . MET A 1 96 ? -3.774 4.317 28.965 1.00 90.81 96 MET A N 1
ATOM 782 C CA . MET A 1 96 ? -2.644 3.549 28.437 1.00 90.81 96 MET A CA 1
ATOM 783 C C . MET A 1 96 ? -2.922 3.034 27.025 1.00 90.81 96 MET A C 1
ATOM 785 O O . MET A 1 96 ? -2.103 3.266 26.143 1.00 90.81 96 MET A O 1
ATOM 789 N N . ASP A 1 97 ? -4.097 2.451 26.782 1.00 88.75 97 ASP A N 1
ATOM 790 C CA . ASP A 1 97 ? -4.489 1.960 25.455 1.00 88.75 97 ASP A CA 1
ATOM 791 C C . ASP A 1 97 ? -4.481 3.093 24.415 1.00 88.75 97 ASP A C 1
ATOM 793 O O . ASP A 1 97 ? -3.993 2.920 23.300 1.00 88.75 97 ASP A O 1
ATOM 797 N N . LYS A 1 98 ? -4.956 4.290 24.792 1.00 89.94 98 LYS A N 1
ATOM 798 C CA . LYS A 1 98 ? -4.897 5.473 23.923 1.00 89.94 98 LYS A CA 1
ATOM 799 C C . LYS A 1 98 ? -3.456 5.865 23.583 1.00 89.94 98 LYS A C 1
ATOM 801 O O . LYS A 1 98 ? -3.154 6.084 22.417 1.00 89.94 98 LYS A O 1
ATOM 806 N N . LYS A 1 99 ? -2.562 5.908 24.579 1.00 92.69 99 LYS A N 1
ATOM 807 C CA . LYS A 1 99 ? -1.140 6.226 24.361 1.00 92.69 99 LYS A CA 1
ATOM 808 C C . LYS A 1 99 ? -0.452 5.220 23.441 1.00 92.69 99 LYS A C 1
ATOM 810 O O . LYS A 1 99 ? 0.341 5.634 22.606 1.00 92.69 99 LYS A O 1
ATOM 815 N N . ILE A 1 100 ? -0.756 3.928 23.588 1.00 92.75 100 ILE A N 1
ATOM 816 C CA . ILE A 1 100 ? -0.201 2.868 22.734 1.00 92.75 100 ILE A CA 1
ATOM 817 C C . ILE A 1 100 ? -0.628 3.093 21.280 1.00 92.75 100 ILE A C 1
ATOM 819 O O . ILE A 1 100 ? 0.226 3.161 20.402 1.00 92.75 100 ILE A O 1
ATOM 823 N N . LYS A 1 101 ? -1.924 3.316 21.032 1.00 91.19 101 LYS A N 1
ATOM 824 C CA . LYS A 1 101 ? -2.434 3.573 19.675 1.00 91.19 101 LYS A CA 1
ATOM 825 C C . LYS A 1 101 ? -1.867 4.856 19.059 1.00 91.19 101 LYS A C 1
ATOM 827 O O . LYS A 1 101 ? -1.560 4.882 17.870 1.00 91.19 101 LYS A O 1
ATOM 832 N N . ASP A 1 102 ? -1.715 5.917 19.852 1.00 92.19 102 ASP A N 1
ATOM 833 C CA . ASP A 1 102 ? -1.116 7.176 19.391 1.00 92.19 102 ASP A CA 1
ATOM 834 C C . ASP A 1 102 ? 0.379 7.003 19.035 1.00 92.19 102 ASP A C 1
ATOM 836 O O . ASP A 1 102 ? 0.872 7.632 18.098 1.00 92.19 102 ASP A O 1
ATOM 840 N N . GLU A 1 103 ? 1.111 6.139 19.747 1.00 94.62 103 GLU A N 1
ATOM 841 C CA . GLU A 1 103 ? 2.492 5.771 19.404 1.00 94.62 103 GLU A CA 1
ATOM 842 C C . GLU A 1 103 ? 2.554 4.937 18.116 1.00 94.62 103 GLU A C 1
ATOM 844 O O . GLU A 1 103 ? 3.343 5.252 17.228 1.00 94.62 103 GLU A O 1
ATOM 849 N N . GLU A 1 104 ? 1.689 3.931 17.963 1.00 94.56 104 GLU A N 1
ATOM 850 C CA . GLU A 1 104 ? 1.615 3.099 16.751 1.00 94.56 104 GLU A CA 1
ATOM 851 C C . GLU A 1 104 ? 1.344 3.932 15.494 1.00 94.56 104 GLU A C 1
ATOM 853 O O . GLU A 1 104 ? 2.029 3.770 14.482 1.00 94.56 104 GLU A O 1
ATOM 858 N N . LYS A 1 105 ? 0.406 4.885 15.564 1.00 95.25 105 LYS A N 1
ATOM 859 C CA . LYS A 1 105 ? 0.152 5.834 14.469 1.00 95.25 105 LYS A CA 1
ATOM 860 C C . LYS A 1 105 ? 1.403 6.621 14.093 1.00 95.25 105 LYS A C 1
ATOM 862 O O . LYS A 1 105 ? 1.744 6.702 12.914 1.00 95.25 105 LYS A O 1
ATOM 867 N N . ARG A 1 106 ? 2.112 7.153 15.092 1.00 96.69 106 ARG A N 1
ATOM 868 C CA . ARG A 1 106 ? 3.354 7.907 14.879 1.00 96.69 106 ARG A CA 1
ATOM 869 C C . ARG A 1 106 ? 4.432 7.039 14.232 1.00 96.69 106 ARG A C 1
ATOM 871 O O . ARG A 1 106 ? 5.147 7.515 13.355 1.00 96.69 106 ARG A O 1
ATOM 878 N N . MET A 1 107 ? 4.545 5.771 14.632 1.00 96.94 107 MET A N 1
ATOM 879 C CA . MET A 1 107 ? 5.484 4.833 14.013 1.00 96.94 107 MET A CA 1
ATOM 880 C C . MET A 1 107 ? 5.161 4.598 12.533 1.00 96.94 107 MET A C 1
ATOM 882 O O . MET A 1 107 ? 6.064 4.682 11.702 1.00 96.94 107 MET A O 1
ATOM 886 N N . ILE A 1 108 ? 3.887 4.396 12.182 1.00 96.38 108 ILE A N 1
ATOM 887 C CA . ILE A 1 108 ? 3.455 4.220 10.785 1.00 96.38 108 ILE A CA 1
ATOM 888 C C . ILE A 1 108 ? 3.725 5.485 9.953 1.00 96.38 108 ILE A C 1
ATOM 890 O O . ILE A 1 108 ? 4.229 5.401 8.833 1.00 96.38 108 ILE A O 1
ATOM 894 N N . GLU A 1 109 ? 3.429 6.673 10.484 1.00 97.31 109 GLU A N 1
ATOM 895 C CA . GLU A 1 109 ? 3.703 7.951 9.807 1.00 97.31 109 GLU A CA 1
ATOM 896 C C . GLU A 1 109 ? 5.204 8.183 9.573 1.00 97.31 109 GLU A C 1
ATOM 898 O O . GLU A 1 109 ? 5.617 8.643 8.496 1.00 97.31 109 GLU A O 1
ATOM 903 N N . ASN A 1 110 ? 6.029 7.827 10.560 1.00 97.94 110 ASN A N 1
ATOM 904 C CA . ASN A 1 110 ? 7.482 7.852 10.442 1.00 97.94 110 ASN A CA 1
ATOM 905 C C . ASN A 1 110 ? 7.965 6.874 9.363 1.00 97.94 110 ASN A C 1
ATOM 907 O O . ASN A 1 110 ? 8.787 7.260 8.530 1.00 97.94 110 ASN A O 1
ATOM 911 N N . GLU A 1 111 ? 7.418 5.657 9.304 1.00 97.75 111 GLU A N 1
ATOM 912 C CA . GLU A 1 111 ? 7.770 4.671 8.277 1.00 97.75 111 GLU A CA 1
ATOM 913 C C . GLU A 1 111 ? 7.392 5.153 6.867 1.00 97.75 111 GLU A C 1
ATOM 915 O O . GLU A 1 111 ? 8.206 5.083 5.945 1.00 97.75 111 GLU A O 1
ATOM 920 N N . ILE A 1 112 ? 6.206 5.749 6.688 1.00 97.56 112 ILE A N 1
ATOM 921 C CA . ILE A 1 112 ? 5.807 6.371 5.411 1.00 97.56 112 ILE A CA 1
ATOM 922 C C . ILE A 1 112 ? 6.818 7.447 4.993 1.00 97.56 112 ILE A C 1
ATOM 924 O O . ILE A 1 112 ? 7.168 7.566 3.813 1.00 97.56 112 ILE A O 1
ATOM 928 N N . SER A 1 113 ? 7.270 8.263 5.945 1.00 98.12 113 SER A N 1
ATOM 929 C CA . SER A 1 113 ? 8.254 9.316 5.692 1.00 98.12 113 SER A CA 1
ATOM 930 C C . SER A 1 113 ? 9.614 8.729 5.311 1.00 98.12 113 SER A C 1
ATOM 932 O O . SER A 1 113 ? 10.217 9.183 4.336 1.00 98.12 113 SER A O 1
ATOM 934 N N . GLN A 1 114 ? 10.054 7.677 6.001 1.00 97.88 114 GLN A N 1
ATOM 935 C CA . GLN A 1 114 ? 11.290 6.959 5.707 1.00 97.88 114 GLN A CA 1
ATOM 936 C C . GLN A 1 114 ? 11.270 6.343 4.302 1.00 97.88 114 GLN A C 1
ATOM 938 O O . GLN A 1 114 ? 12.182 6.599 3.517 1.00 97.88 114 GLN A O 1
ATOM 943 N N . VAL A 1 115 ? 10.194 5.643 3.925 1.00 97.75 115 VAL A N 1
ATOM 944 C CA . VAL A 1 115 ? 10.033 5.051 2.582 1.00 97.75 115 VAL A CA 1
ATOM 945 C C . VAL A 1 115 ? 10.160 6.115 1.482 1.00 97.75 115 VAL A C 1
ATOM 947 O O . VAL A 1 115 ? 10.801 5.890 0.452 1.00 97.75 115 VAL A O 1
ATOM 950 N N . LYS A 1 116 ? 9.601 7.315 1.692 1.00 97.69 116 LYS A N 1
ATOM 951 C CA . LYS A 1 116 ? 9.734 8.431 0.736 1.00 97.69 116 LYS A CA 1
ATOM 952 C C . LYS A 1 116 ? 11.172 8.940 0.624 1.00 97.69 116 LYS A C 1
ATOM 954 O O . LYS A 1 116 ? 11.594 9.301 -0.478 1.00 97.69 116 LYS A O 1
ATOM 959 N N . VAL A 1 117 ? 11.901 9.022 1.738 1.00 98.00 117 VAL A N 1
ATOM 960 C CA . VAL A 1 117 ? 13.305 9.461 1.759 1.00 98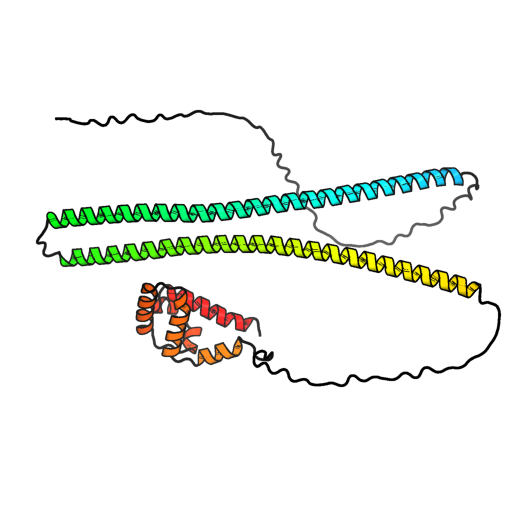.00 117 VAL A CA 1
ATOM 961 C C . VAL A 1 117 ? 14.192 8.433 1.061 1.00 98.00 117 VAL A C 1
ATOM 963 O O . VAL A 1 117 ? 14.922 8.800 0.141 1.00 98.00 117 VAL A O 1
ATOM 966 N N . GLU A 1 118 ? 14.058 7.154 1.408 1.00 96.94 118 GLU A N 1
ATOM 967 C CA . GLU A 1 118 ? 14.806 6.049 0.796 1.00 96.94 118 GLU A CA 1
ATOM 968 C C . GLU A 1 118 ? 14.601 5.994 -0.722 1.00 96.94 118 GLU A C 1
ATOM 970 O O . GLU A 1 118 ? 15.564 5.867 -1.482 1.00 96.94 118 GLU A O 1
ATOM 975 N N . TYR A 1 119 ? 13.360 6.170 -1.186 1.00 97.44 119 TYR A N 1
ATOM 976 C CA . TYR A 1 119 ? 13.060 6.243 -2.614 1.00 97.44 119 TYR A CA 1
ATOM 977 C C . TYR A 1 119 ? 13.765 7.422 -3.301 1.00 97.44 119 TYR A C 1
ATOM 979 O O . TYR A 1 119 ? 14.378 7.243 -4.354 1.00 97.44 119 TYR A O 1
ATOM 987 N N . LYS A 1 120 ? 13.737 8.621 -2.700 1.00 97.25 120 LYS A N 1
ATOM 988 C CA . LYS A 1 120 ? 14.441 9.796 -3.244 1.00 97.25 120 LYS A CA 1
ATOM 989 C C . LYS A 1 120 ? 15.953 9.584 -3.299 1.00 97.25 120 LYS A C 1
ATOM 991 O O . LYS A 1 120 ? 16.594 10.016 -4.254 1.00 97.25 120 LYS A O 1
ATOM 996 N N . GLU A 1 121 ? 16.541 8.942 -2.295 1.00 96.38 121 GLU A N 1
ATOM 997 C CA . GLU A 1 121 ? 17.967 8.614 -2.311 1.00 96.38 121 GLU A CA 1
ATOM 998 C C . GLU A 1 121 ? 18.314 7.591 -3.389 1.00 96.38 121 GLU A C 1
ATOM 1000 O O . GLU A 1 121 ? 19.277 7.789 -4.131 1.00 96.38 121 GLU A O 1
ATOM 1005 N N . ARG A 1 122 ? 17.516 6.524 -3.513 1.00 93.81 122 ARG A N 1
ATOM 1006 C CA . ARG A 1 122 ? 17.667 5.526 -4.578 1.00 93.81 122 ARG A CA 1
ATOM 1007 C C . ARG A 1 122 ? 17.590 6.190 -5.955 1.00 93.81 122 ARG A C 1
ATOM 1009 O O . ARG A 1 122 ? 18.449 5.931 -6.793 1.00 93.81 122 ARG A O 1
ATOM 1016 N N . GLN A 1 123 ? 16.631 7.093 -6.159 1.00 95.12 123 GLN A N 1
ATOM 1017 C CA . GLN A 1 123 ? 16.487 7.850 -7.403 1.00 95.12 123 GLN A CA 1
ATOM 1018 C C . GLN A 1 123 ? 17.749 8.667 -7.723 1.00 95.12 123 GLN A C 1
ATOM 1020 O O . GLN A 1 123 ? 18.290 8.549 -8.819 1.00 95.12 123 GLN A O 1
ATOM 1025 N N . LYS A 1 124 ? 18.295 9.407 -6.746 1.00 96.38 124 LYS A N 1
ATOM 1026 C CA . LYS A 1 124 ? 19.547 10.169 -6.924 1.00 96.38 124 LYS A CA 1
ATOM 1027 C C . LYS A 1 124 ? 20.735 9.282 -7.309 1.00 96.38 124 LYS A C 1
ATOM 1029 O O . LYS A 1 124 ? 21.523 9.665 -8.170 1.00 96.38 124 LYS A O 1
ATOM 1034 N N . ARG A 1 125 ? 20.877 8.108 -6.681 1.00 93.81 125 ARG A N 1
ATOM 1035 C CA . ARG A 1 125 ? 21.951 7.150 -7.010 1.00 93.81 125 ARG A CA 1
ATOM 1036 C C . ARG A 1 125 ? 21.802 6.620 -8.439 1.00 93.81 125 ARG A C 1
ATOM 1038 O O . ARG A 1 125 ? 22.792 6.554 -9.163 1.00 93.81 125 ARG A O 1
ATOM 1045 N N . ASN A 1 126 ? 20.577 6.304 -8.860 1.00 93.31 126 ASN A N 1
ATOM 1046 C CA . ASN A 1 126 ? 20.296 5.858 -10.226 1.00 93.31 126 ASN A CA 1
ATOM 1047 C C . ASN A 1 126 ? 20.605 6.953 -11.254 1.00 93.31 126 ASN A C 1
ATOM 1049 O O . ASN A 1 126 ? 21.245 6.677 -12.266 1.00 93.31 126 ASN A O 1
ATOM 1053 N N . ASP A 1 127 ? 20.204 8.196 -10.989 1.00 94.50 127 ASP A N 1
ATOM 1054 C CA . ASP A 1 127 ? 20.475 9.322 -11.887 1.00 94.50 127 ASP A CA 1
ATOM 1055 C C . ASP A 1 127 ? 21.977 9.598 -12.026 1.00 94.50 127 ASP A C 1
ATOM 1057 O O . ASP A 1 127 ? 22.459 9.852 -13.134 1.00 94.50 127 ASP A O 1
ATOM 1061 N N . LEU A 1 128 ? 22.738 9.459 -10.935 1.00 95.56 128 LEU A N 1
ATOM 1062 C CA . LEU A 1 128 ? 24.197 9.545 -10.968 1.00 95.56 128 LEU A CA 1
ATOM 1063 C C . LEU A 1 128 ? 24.813 8.432 -11.832 1.00 95.56 128 LEU A C 1
ATOM 1065 O O . LEU A 1 128 ? 25.621 8.723 -12.714 1.00 95.56 128 LEU A O 1
ATOM 1069 N N . ALA A 1 129 ? 24.387 7.180 -11.644 1.00 91.81 129 ALA A N 1
ATOM 1070 C CA . ALA A 1 129 ? 24.867 6.047 -12.439 1.00 91.81 129 ALA A CA 1
ATOM 1071 C C . ALA A 1 129 ? 24.547 6.212 -13.937 1.00 91.81 129 ALA A C 1
ATOM 1073 O O . ALA A 1 129 ? 25.364 5.892 -14.802 1.00 91.81 129 ALA A O 1
ATOM 1074 N N . ARG A 1 130 ? 23.379 6.776 -14.271 1.00 92.75 130 ARG A N 1
ATOM 1075 C CA . ARG A 1 130 ? 23.008 7.105 -15.658 1.00 92.75 130 ARG A CA 1
ATOM 1076 C C . ARG A 1 130 ? 23.900 8.180 -16.252 1.00 92.75 130 ARG A C 1
ATOM 1078 O O . ARG A 1 130 ? 24.281 8.070 -17.418 1.00 92.75 130 ARG A O 1
ATOM 1085 N N . ALA A 1 131 ? 24.198 9.227 -15.487 1.00 94.06 131 ALA A N 1
ATOM 1086 C CA . ALA A 1 131 ? 25.088 10.294 -15.926 1.00 94.06 131 ALA A CA 1
ATOM 1087 C C . ALA A 1 131 ? 26.498 9.750 -16.199 1.00 94.06 131 ALA A C 1
ATOM 1089 O O . ALA A 1 131 ? 27.078 10.044 -17.245 1.00 94.06 131 ALA A O 1
ATOM 1090 N N . GLU A 1 132 ? 27.008 8.891 -15.315 1.00 93.44 132 GLU A N 1
ATOM 1091 C CA . GLU A 1 132 ? 28.298 8.227 -15.494 1.00 93.44 132 GLU A CA 1
ATOM 1092 C C . GLU A 1 132 ? 28.312 7.314 -16.724 1.00 93.44 132 GLU A C 1
ATOM 1094 O O . GLU A 1 132 ? 29.213 7.422 -17.556 1.00 93.44 132 GLU A O 1
ATOM 1099 N N . PHE A 1 133 ? 27.281 6.489 -16.912 1.00 91.38 133 PHE A N 1
ATOM 1100 C CA . PHE A 1 133 ? 27.174 5.634 -18.092 1.00 91.38 133 PHE A CA 1
ATOM 1101 C C . PHE A 1 133 ? 27.154 6.445 -19.396 1.00 91.38 133 PHE A C 1
ATOM 1103 O O . PHE A 1 133 ? 27.841 6.099 -20.358 1.00 91.38 133 PHE A O 1
ATOM 1110 N N . ARG A 1 134 ? 26.407 7.560 -19.437 1.00 89.88 134 ARG A N 1
ATOM 1111 C CA . ARG A 1 134 ? 26.391 8.470 -20.599 1.00 89.88 134 ARG A CA 1
ATOM 1112 C C . ARG A 1 134 ? 27.765 9.086 -20.858 1.00 89.88 134 ARG A C 1
ATOM 1114 O O . ARG A 1 134 ? 28.152 9.210 -22.017 1.00 89.88 134 ARG A O 1
ATOM 1121 N N . ARG A 1 135 ? 28.505 9.443 -19.803 1.00 94.12 135 ARG A N 1
ATOM 1122 C CA . ARG A 1 135 ? 29.879 9.956 -19.911 1.00 94.12 135 ARG A CA 1
ATOM 1123 C C . ARG A 1 135 ? 30.812 8.913 -20.529 1.00 94.12 135 ARG A C 1
ATOM 1125 O O . ARG A 1 135 ? 31.482 9.224 -21.509 1.00 94.12 135 ARG A O 1
ATOM 1132 N N . VAL A 1 136 ? 30.797 7.679 -20.018 1.00 89.12 136 VAL A N 1
ATOM 1133 C CA . VAL A 1 136 ? 31.624 6.570 -20.533 1.00 89.12 136 VAL A CA 1
ATOM 1134 C C . VAL A 1 136 ? 31.290 6.264 -21.996 1.00 89.12 136 VAL A C 1
ATOM 1136 O O . VAL A 1 136 ? 32.193 6.130 -22.818 1.00 89.12 136 VAL A O 1
ATOM 1139 N N . GLN A 1 137 ? 30.004 6.219 -22.353 1.00 86.31 137 GLN A N 1
ATOM 1140 C CA . GLN A 1 137 ? 29.562 6.054 -23.744 1.00 86.31 137 GLN A CA 1
ATOM 1141 C C . GLN A 1 137 ? 30.090 7.169 -24.658 1.00 86.31 137 GLN A C 1
ATOM 1143 O O . GLN A 1 137 ? 30.597 6.890 -25.744 1.00 86.31 137 GLN A O 1
ATOM 1148 N N . ALA A 1 138 ? 30.015 8.429 -24.221 1.00 87.94 138 ALA A N 1
ATOM 1149 C CA . ALA A 1 138 ? 30.523 9.560 -24.994 1.00 87.94 138 ALA A CA 1
ATOM 1150 C C . ALA A 1 138 ? 32.050 9.502 -25.184 1.00 87.94 138 ALA A C 1
ATOM 1152 O O . ALA A 1 138 ? 32.547 9.835 -26.259 1.00 87.94 138 ALA A O 1
ATOM 1153 N N . GLU A 1 139 ? 32.801 9.062 -24.171 1.00 90.25 139 GLU A N 1
ATOM 1154 C CA . GLU A 1 139 ? 34.249 8.841 -24.274 1.00 90.25 139 GLU A CA 1
ATOM 1155 C C . GLU A 1 139 ? 34.581 7.688 -25.234 1.00 90.25 139 GLU A C 1
ATOM 1157 O O . GLU A 1 139 ? 35.427 7.845 -26.116 1.00 90.25 139 GLU A O 1
ATOM 1162 N N . GLN A 1 140 ? 33.866 6.562 -25.148 1.00 85.12 140 GLN A N 1
ATOM 1163 C CA . GLN A 1 140 ? 34.043 5.434 -26.069 1.00 85.12 140 GLN A CA 1
ATOM 1164 C C . GLN A 1 140 ? 33.726 5.801 -27.524 1.00 85.12 140 GLN A C 1
ATOM 1166 O O . GLN A 1 140 ? 34.434 5.363 -28.432 1.00 85.12 140 GLN A O 1
ATOM 1171 N N . ALA A 1 141 ? 32.693 6.616 -27.756 1.00 83.81 141 ALA A N 1
ATOM 1172 C CA . ALA A 1 141 ? 32.332 7.088 -29.091 1.00 83.81 141 ALA A CA 1
ATOM 1173 C C . ALA A 1 141 ? 33.426 7.974 -29.716 1.00 83.81 141 ALA A C 1
ATOM 1175 O O . ALA A 1 141 ? 33.657 7.897 -30.921 1.00 83.81 141 ALA A O 1
ATOM 1176 N N . LYS A 1 142 ? 34.138 8.772 -28.904 1.00 87.81 142 LYS A N 1
ATOM 1177 C CA . LYS A 1 142 ? 35.293 9.565 -29.363 1.00 87.81 142 LYS A CA 1
ATOM 1178 C C . LYS A 1 142 ? 36.483 8.688 -29.757 1.00 87.81 142 LYS A C 1
ATOM 1180 O O . LYS A 1 142 ? 37.173 9.008 -30.717 1.00 87.81 142 LYS A O 1
ATOM 1185 N N . LEU A 1 143 ? 36.721 7.603 -29.018 1.00 86.31 143 LEU A N 1
ATOM 1186 C CA . LEU A 1 143 ? 37.846 6.688 -29.247 1.00 86.31 143 LEU A CA 1
ATOM 1187 C C . LEU A 1 143 ? 37.669 5.809 -30.495 1.00 86.31 143 LEU A C 1
ATOM 1189 O O . LEU A 1 143 ? 38.660 5.468 -31.133 1.00 86.31 143 LEU A O 1
ATOM 1193 N N . TYR A 1 144 ? 36.430 5.461 -30.866 1.00 79.69 144 TYR A N 1
ATOM 1194 C 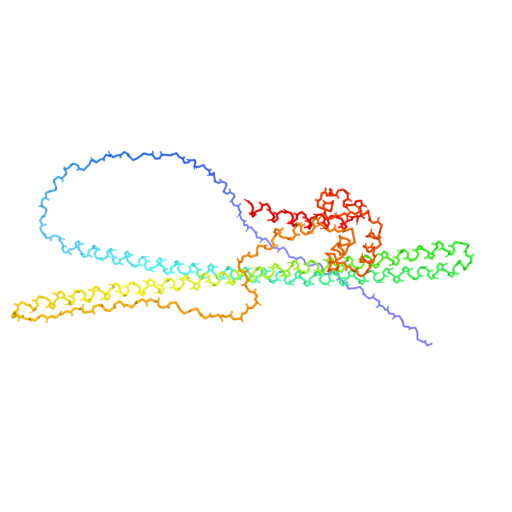CA . TYR A 1 144 ? 36.147 4.570 -32.003 1.00 79.69 144 TYR A CA 1
ATOM 1195 C C . TYR A 1 144 ? 35.021 5.108 -32.909 1.00 79.69 144 TYR A C 1
ATOM 1197 O O . TYR A 1 144 ? 33.903 4.588 -32.869 1.00 79.69 144 TYR A O 1
ATOM 1205 N N . PRO A 1 145 ? 35.295 6.110 -33.767 1.00 71.06 145 PRO A N 1
ATOM 1206 C CA . PRO A 1 145 ? 34.264 6.798 -34.555 1.00 71.06 145 PRO A CA 1
ATOM 1207 C C . PRO A 1 145 ? 33.655 5.969 -35.701 1.00 71.06 145 PRO A C 1
ATOM 1209 O O . PRO A 1 145 ? 32.567 6.284 -36.172 1.00 71.06 145 PRO A O 1
ATOM 1212 N N . SER A 1 146 ? 34.350 4.924 -36.171 1.00 64.62 146 SER A N 1
ATOM 1213 C CA . SER A 1 146 ? 33.995 4.158 -37.380 1.00 64.62 146 SER A CA 1
ATOM 1214 C C . SER A 1 146 ? 34.115 2.646 -37.153 1.00 64.62 146 SER A C 1
ATOM 1216 O O . SER A 1 146 ? 34.873 1.939 -37.815 1.00 64.62 146 SER A O 1
ATOM 1218 N N . SER A 1 147 ? 33.406 2.132 -36.148 1.00 65.12 147 SER A N 1
ATOM 1219 C CA . SER A 1 147 ? 33.279 0.684 -35.956 1.00 65.12 147 SER A CA 1
ATOM 1220 C C . SER A 1 147 ? 32.090 0.158 -36.766 1.00 65.12 147 SER A C 1
ATOM 1222 O O . SER A 1 147 ? 30.975 0.674 -36.659 1.00 65.12 147 SER A O 1
ATOM 1224 N N . ARG A 1 148 ? 32.324 -0.915 -37.535 1.00 64.81 148 ARG A N 1
ATOM 1225 C CA . ARG A 1 148 ? 31.296 -1.705 -38.243 1.00 64.81 148 ARG A CA 1
ATOM 1226 C C . ARG A 1 148 ? 30.210 -2.241 -37.286 1.00 64.81 148 ARG A C 1
ATOM 1228 O O . ARG A 1 148 ? 29.105 -2.527 -37.730 1.00 64.81 148 ARG A O 1
ATOM 1235 N N . ASP A 1 149 ? 30.486 -2.252 -35.978 1.00 69.50 149 ASP A N 1
ATOM 1236 C CA . ASP A 1 149 ? 29.587 -2.687 -34.897 1.00 69.50 149 ASP A CA 1
ATOM 1237 C C . ASP A 1 149 ? 28.693 -1.562 -34.337 1.00 69.50 149 ASP A C 1
ATOM 1239 O O . ASP A 1 149 ? 28.051 -1.716 -33.294 1.00 69.50 149 ASP A O 1
ATOM 1243 N N . GLY A 1 150 ? 28.634 -0.397 -34.994 1.00 73.31 150 GLY A N 1
ATOM 1244 C CA . GLY A 1 150 ? 27.836 0.747 -34.535 1.00 73.31 150 GLY A CA 1
ATOM 1245 C C . GLY A 1 150 ? 26.332 0.462 -34.407 1.00 73.31 150 GLY A C 1
ATOM 1246 O O . GLY A 1 150 ? 25.633 1.156 -33.669 1.00 73.31 150 GLY A O 1
ATOM 1247 N N . GLN A 1 151 ? 25.815 -0.559 -35.095 1.00 79.88 151 GLN A N 1
ATOM 1248 C CA . GLN A 1 151 ? 24.426 -0.996 -34.952 1.00 79.88 151 GLN A CA 1
ATOM 1249 C C . GLN A 1 151 ? 24.193 -1.769 -33.645 1.00 79.88 151 GLN A C 1
ATOM 1251 O O . GLN A 1 151 ? 23.358 -1.344 -32.849 1.00 79.88 151 GLN A O 1
ATOM 1256 N N . ALA A 1 152 ? 25.004 -2.790 -33.355 1.00 78.94 152 ALA A N 1
ATOM 1257 C CA . ALA A 1 152 ? 24.910 -3.560 -32.112 1.00 78.94 152 ALA A CA 1
ATOM 1258 C C . ALA A 1 152 ? 25.057 -2.670 -30.862 1.00 78.94 152 ALA A C 1
ATOM 1260 O O . ALA A 1 152 ? 24.335 -2.828 -29.883 1.00 78.94 152 ALA A O 1
ATOM 1261 N N . ARG A 1 153 ? 25.936 -1.657 -30.899 1.00 78.31 153 ARG A N 1
ATOM 1262 C CA . ARG A 1 153 ? 26.074 -0.695 -29.785 1.00 78.31 153 ARG A CA 1
ATOM 1263 C C . ARG A 1 153 ? 24.825 0.159 -29.571 1.00 78.31 153 ARG A C 1
ATOM 1265 O O . ARG A 1 153 ? 24.472 0.437 -28.425 1.00 78.31 153 ARG A O 1
ATOM 1272 N N . ARG A 1 154 ? 24.169 0.587 -30.656 1.00 79.31 154 ARG A N 1
ATOM 1273 C CA . ARG A 1 154 ? 22.914 1.352 -30.586 1.00 79.31 154 ARG A CA 1
ATOM 1274 C C . ARG A 1 154 ? 21.785 0.503 -30.016 1.00 79.31 154 ARG A C 1
ATOM 1276 O O . ARG A 1 154 ? 21.061 0.988 -29.154 1.00 79.31 154 ARG A O 1
ATOM 1283 N N . GLU A 1 155 ? 21.685 -0.753 -30.435 1.00 83.38 155 GLU A N 1
ATOM 1284 C CA . GLU A 1 155 ? 20.708 -1.706 -29.903 1.00 83.38 155 GLU A CA 1
ATOM 1285 C C . GLU A 1 155 ? 20.925 -1.940 -28.401 1.00 83.38 155 GLU A C 1
ATOM 1287 O O . GLU A 1 155 ? 19.998 -1.742 -27.619 1.00 83.38 155 GLU A O 1
ATOM 1292 N N . THR A 1 156 ? 22.161 -2.206 -27.960 1.00 84.44 156 THR A N 1
ATOM 1293 C CA . THR A 1 156 ? 22.495 -2.339 -26.528 1.00 84.44 156 THR A CA 1
ATOM 1294 C C . THR A 1 156 ? 22.137 -1.088 -25.723 1.00 84.44 156 THR A C 1
ATOM 1296 O O . THR A 1 156 ? 21.621 -1.186 -24.610 1.00 84.44 156 THR A O 1
ATOM 1299 N N . TYR A 1 157 ? 22.386 0.104 -26.273 1.00 84.81 157 TYR A N 1
ATOM 1300 C CA . TYR A 1 157 ? 22.034 1.364 -25.619 1.00 84.81 157 TYR A CA 1
ATOM 1301 C C . TYR A 1 157 ? 20.518 1.536 -25.455 1.00 84.81 157 TYR A C 1
ATOM 1303 O O . TYR A 1 157 ? 20.058 1.943 -24.387 1.00 84.81 157 TYR A O 1
ATOM 1311 N N . ILE A 1 158 ? 19.743 1.215 -26.496 1.00 85.56 158 ILE A N 1
ATOM 1312 C CA . ILE A 1 158 ? 18.277 1.268 -26.462 1.00 85.56 158 ILE A CA 1
ATOM 1313 C C . ILE A 1 158 ? 17.740 0.274 -25.426 1.00 85.56 158 ILE A C 1
ATOM 1315 O O . ILE A 1 158 ? 16.940 0.670 -24.576 1.00 85.56 158 ILE A O 1
ATOM 1319 N N . SER A 1 159 ? 18.226 -0.969 -25.433 1.00 87.38 159 SER A N 1
ATOM 1320 C CA . SER A 1 159 ? 17.830 -1.998 -24.463 1.00 87.38 159 SER A CA 1
ATOM 1321 C C . SER A 1 159 ? 18.124 -1.574 -23.023 1.00 87.38 159 SER A C 1
ATOM 1323 O O . SER A 1 159 ? 17.266 -1.696 -22.152 1.00 87.38 159 SER A O 1
ATOM 1325 N N . LEU A 1 160 ? 19.298 -0.988 -22.764 1.00 88.38 160 LEU A N 1
ATOM 1326 C CA . LEU A 1 160 ? 19.648 -0.510 -21.426 1.00 88.38 160 LEU A CA 1
ATOM 1327 C C . LEU A 1 160 ? 18.764 0.664 -20.974 1.00 88.38 160 LEU A C 1
ATOM 1329 O O . LEU A 1 160 ? 18.362 0.731 -19.812 1.00 88.38 160 LEU A O 1
ATOM 1333 N N . GLN A 1 161 ? 18.425 1.592 -21.877 1.00 86.81 161 GLN A N 1
ATOM 1334 C CA . GLN A 1 161 ? 17.480 2.662 -21.550 1.00 86.81 161 GLN A CA 1
ATOM 1335 C C . GLN A 1 161 ? 16.097 2.114 -21.189 1.00 86.81 161 GLN A C 1
ATOM 1337 O O . GLN A 1 161 ? 15.470 2.625 -20.259 1.00 86.81 161 GLN A O 1
ATOM 1342 N N . GLN A 1 162 ? 15.616 1.103 -21.915 1.00 86.44 162 GLN A N 1
ATOM 1343 C CA . GLN A 1 162 ? 14.347 0.443 -21.609 1.00 86.44 162 GLN A CA 1
ATOM 1344 C C . GLN A 1 162 ? 14.400 -0.227 -20.235 1.00 86.44 162 GLN A C 1
ATOM 1346 O O . GLN A 1 162 ? 13.502 -0.020 -19.420 1.00 86.44 162 GLN A O 1
ATOM 1351 N N . GLU A 1 163 ? 15.485 -0.940 -19.937 1.00 89.44 163 GLU A N 1
ATOM 1352 C CA . GLU A 1 163 ? 15.686 -1.571 -18.635 1.00 89.44 163 GLU A CA 1
ATOM 1353 C C . GLU A 1 163 ? 15.669 -0.545 -17.492 1.00 89.44 163 GLU A C 1
ATOM 1355 O O . GLU A 1 163 ? 15.045 -0.766 -16.454 1.00 89.44 163 GLU A O 1
ATOM 1360 N N . TRP A 1 164 ? 16.305 0.613 -17.674 1.00 90.19 164 TRP A N 1
ATOM 1361 C CA . TRP A 1 164 ? 16.272 1.685 -16.680 1.00 90.19 164 TRP A CA 1
ATOM 1362 C C . TRP A 1 164 ? 14.874 2.246 -16.441 1.00 90.19 164 TRP A C 1
ATOM 1364 O O . TRP A 1 164 ? 14.537 2.505 -15.287 1.00 90.19 164 TRP A O 1
ATOM 1374 N N . ARG A 1 165 ? 14.073 2.428 -17.498 1.00 89.56 165 ARG A N 1
ATOM 1375 C CA . ARG A 1 165 ? 12.679 2.882 -17.365 1.00 89.56 165 ARG A CA 1
ATOM 1376 C C . ARG A 1 165 ? 11.853 1.865 -16.592 1.00 89.56 165 ARG A C 1
ATOM 1378 O O . ARG A 1 165 ? 11.194 2.234 -15.628 1.00 89.56 165 ARG A O 1
ATOM 1385 N N . TYR A 1 166 ? 11.977 0.589 -16.949 1.00 90.69 166 TYR A N 1
ATOM 1386 C CA . TYR A 1 166 ? 11.293 -0.498 -16.255 1.00 90.69 166 TYR A CA 1
ATOM 1387 C C . TYR A 1 166 ? 11.673 -0.561 -14.768 1.00 90.69 166 TYR A C 1
ATOM 1389 O O . TYR A 1 166 ? 10.808 -0.647 -13.898 1.00 90.69 166 TYR A O 1
ATOM 1397 N N . ARG A 1 167 ? 12.969 -0.450 -14.444 1.00 86.12 167 ARG A N 1
ATOM 1398 C CA . ARG A 1 167 ? 13.438 -0.428 -13.049 1.00 86.12 167 ARG A CA 1
ATOM 1399 C C . ARG A 1 167 ? 12.904 0.777 -12.267 1.00 86.12 167 ARG A C 1
ATOM 1401 O O . ARG A 1 167 ? 12.598 0.624 -11.086 1.00 86.12 167 ARG A O 1
ATOM 1408 N N . ASP A 1 168 ? 12.783 1.946 -12.894 1.00 88.94 168 ASP A N 1
ATOM 1409 C CA . ASP A 1 168 ? 12.202 3.135 -12.255 1.00 88.94 168 ASP A CA 1
ATOM 1410 C C . ASP A 1 168 ? 10.706 2.981 -11.998 1.00 88.94 168 ASP A C 1
ATOM 1412 O O . ASP A 1 168 ? 10.245 3.284 -10.897 1.00 88.94 168 ASP A O 1
ATOM 1416 N N . GLU A 1 169 ? 9.955 2.500 -12.989 1.00 91.00 169 GLU A N 1
ATOM 1417 C CA . GLU A 1 169 ? 8.519 2.246 -12.856 1.00 91.00 169 GLU A CA 1
ATOM 1418 C C . GLU A 1 169 ? 8.252 1.236 -11.743 1.00 91.00 169 GLU A C 1
ATOM 1420 O O . GLU A 1 169 ? 7.459 1.510 -10.841 1.00 91.00 169 GLU A O 1
ATOM 1425 N N . ARG A 1 170 ? 9.004 0.133 -11.720 1.00 90.88 170 ARG A N 1
ATOM 1426 C CA . ARG A 1 170 ? 8.920 -0.867 -10.656 1.00 90.88 170 ARG A CA 1
ATOM 1427 C C . ARG A 1 170 ? 9.251 -0.284 -9.283 1.00 90.88 170 ARG A C 1
ATOM 1429 O O . ARG A 1 170 ? 8.507 -0.501 -8.333 1.00 90.88 170 ARG A O 1
ATOM 1436 N N . ALA A 1 171 ? 10.333 0.485 -9.162 1.00 90.75 171 ALA A N 1
ATOM 1437 C CA . ALA A 1 171 ? 10.700 1.110 -7.891 1.00 90.75 171 ALA A CA 1
ATOM 1438 C C . ALA A 1 171 ? 9.641 2.119 -7.415 1.00 90.75 171 ALA A C 1
ATOM 1440 O O . ALA A 1 171 ? 9.402 2.248 -6.212 1.00 90.75 171 ALA A O 1
ATOM 1441 N N . LYS A 1 172 ? 9.007 2.843 -8.347 1.00 95.50 172 LYS A N 1
ATOM 1442 C CA . LYS A 1 172 ? 7.904 3.761 -8.053 1.00 95.50 172 LYS A CA 1
ATOM 1443 C C . LYS A 1 172 ? 6.681 2.992 -7.556 1.00 95.50 172 LYS A C 1
ATOM 1445 O O . LYS A 1 172 ? 6.146 3.361 -6.512 1.00 95.50 172 LYS A O 1
ATOM 1450 N N . TYR A 1 173 ? 6.299 1.924 -8.254 1.00 95.25 173 TYR A N 1
ATOM 1451 C CA . TYR A 1 173 ? 5.203 1.042 -7.862 1.00 95.25 173 TYR A CA 1
ATOM 1452 C C . TYR A 1 173 ? 5.436 0.437 -6.472 1.00 95.25 173 TYR A C 1
ATOM 1454 O O . TYR A 1 173 ? 4.583 0.575 -5.605 1.00 95.25 173 TYR A O 1
ATOM 1462 N N . GLU A 1 174 ? 6.614 -0.139 -6.207 1.00 94.62 174 GLU A N 1
ATOM 1463 C CA . GLU A 1 174 ? 6.967 -0.705 -4.894 1.00 94.62 174 GLU A CA 1
ATOM 1464 C C . GLU A 1 174 ? 6.840 0.335 -3.767 1.00 94.62 174 GLU A C 1
ATOM 1466 O O . GLU A 1 174 ? 6.294 0.047 -2.698 1.00 94.62 174 GLU A O 1
ATOM 1471 N N . LYS A 1 175 ? 7.298 1.571 -4.011 1.00 97.38 175 LYS A N 1
ATOM 1472 C CA . LYS A 1 175 ? 7.158 2.686 -3.064 1.00 97.38 175 LYS A CA 1
ATOM 1473 C C . LYS A 1 175 ? 5.689 3.045 -2.831 1.00 97.38 175 LYS A C 1
ATOM 1475 O O . LYS A 1 175 ? 5.290 3.233 -1.683 1.00 97.38 175 LYS A O 1
ATOM 1480 N N . ASP A 1 176 ? 4.905 3.198 -3.896 1.00 95.88 176 ASP A N 1
ATOM 1481 C CA . ASP A 1 176 ? 3.492 3.579 -3.801 1.00 95.88 176 ASP A CA 1
ATOM 1482 C C . ASP A 1 176 ? 2.670 2.484 -3.108 1.00 95.88 176 ASP A C 1
ATOM 1484 O O . ASP A 1 176 ? 1.948 2.789 -2.159 1.00 95.88 176 ASP A O 1
ATOM 1488 N N . HIS A 1 177 ? 2.890 1.219 -3.468 1.00 96.31 177 HIS A N 1
ATOM 1489 C CA . HIS A 1 177 ? 2.257 0.060 -2.846 1.00 96.31 177 HIS A CA 1
ATOM 1490 C C . HIS A 1 177 ? 2.552 -0.022 -1.343 1.00 96.31 177 HIS A C 1
ATOM 1492 O O . HIS A 1 177 ? 1.638 -0.164 -0.531 1.00 96.31 177 HIS A O 1
ATOM 1498 N N . ARG A 1 178 ? 3.818 0.145 -0.932 1.00 96.56 178 ARG A N 1
ATOM 1499 C CA . ARG A 1 178 ? 4.187 0.127 0.493 1.00 96.56 178 ARG A CA 1
ATOM 1500 C C . ARG A 1 178 ? 3.560 1.288 1.267 1.00 96.56 178 ARG A C 1
ATOM 1502 O O . ARG A 1 178 ? 3.073 1.101 2.379 1.00 96.56 178 ARG A O 1
ATOM 1509 N N . ILE A 1 179 ? 3.535 2.489 0.687 1.00 97.62 179 ILE A N 1
ATOM 1510 C CA . ILE A 1 179 ? 2.860 3.643 1.302 1.00 97.62 179 ILE A CA 1
ATOM 1511 C C . ILE A 1 179 ? 1.356 3.389 1.432 1.00 97.62 179 ILE A C 1
ATOM 1513 O O . ILE A 1 179 ? 0.758 3.778 2.434 1.00 97.62 179 ILE A O 1
ATOM 1517 N N . GLU A 1 180 ? 0.733 2.768 0.436 1.00 96.94 180 GLU A N 1
ATOM 1518 C CA . GLU A 1 180 ? -0.689 2.440 0.460 1.00 96.94 180 GLU A CA 1
ATOM 1519 C C . GLU A 1 180 ? -1.027 1.415 1.548 1.00 96.94 180 GLU A C 1
ATOM 1521 O O . GLU A 1 180 ? -1.958 1.647 2.321 1.00 96.94 180 GLU A O 1
ATOM 1526 N N . GLN A 1 181 ? -0.223 0.358 1.696 1.00 96.44 181 GLN A N 1
ATOM 1527 C CA . GLN A 1 181 ? -0.355 -0.603 2.797 1.00 96.44 181 GLN A CA 1
ATOM 1528 C C . GLN A 1 181 ? -0.270 0.089 4.166 1.00 96.44 181 GLN A C 1
ATOM 1530 O O . GLN A 1 181 ? -1.142 -0.095 5.015 1.00 96.44 181 GLN A O 1
ATOM 1535 N N . LEU A 1 182 ? 0.727 0.956 4.364 1.00 97.38 182 LEU A N 1
ATOM 1536 C CA . LEU A 1 182 ? 0.888 1.706 5.614 1.00 97.38 182 LEU A CA 1
ATOM 1537 C C . LEU A 1 182 ? -0.292 2.654 5.879 1.00 97.38 182 LEU A C 1
ATOM 1539 O O . LEU A 1 182 ? -0.780 2.743 7.005 1.00 97.38 182 LEU A O 1
ATOM 1543 N N . LYS A 1 183 ? -0.816 3.322 4.844 1.00 96.31 183 LYS A N 1
ATOM 1544 C CA . LYS A 1 183 ? -2.034 4.142 4.958 1.00 96.31 183 LYS A CA 1
ATOM 1545 C C . LYS A 1 183 ? -3.265 3.306 5.303 1.00 96.31 183 LYS A C 1
ATOM 1547 O O . LYS A 1 183 ? -4.118 3.781 6.048 1.00 96.31 183 LYS A O 1
ATOM 1552 N N . SER A 1 184 ? -3.378 2.096 4.761 1.00 94.75 184 SER A N 1
ATOM 1553 C CA . SER A 1 184 ? -4.461 1.169 5.096 1.00 94.75 184 SER A CA 1
ATOM 1554 C C . SER A 1 184 ? -4.399 0.767 6.572 1.00 94.75 184 SER A C 1
ATOM 1556 O O . SER A 1 184 ? -5.401 0.865 7.279 1.00 94.75 184 SER A O 1
ATOM 1558 N N . ASN A 1 185 ? -3.204 0.449 7.078 1.00 94.19 185 ASN A N 1
ATOM 1559 C CA . ASN A 1 185 ? -2.988 0.151 8.496 1.00 94.19 185 ASN A CA 1
ATOM 1560 C C . ASN A 1 185 ? -3.360 1.339 9.394 1.00 94.19 185 ASN A C 1
ATOM 1562 O O . ASN A 1 185 ? -4.021 1.160 10.416 1.00 94.19 185 ASN A O 1
ATOM 1566 N N . LEU A 1 186 ? -3.009 2.563 8.985 1.00 95.25 186 LEU A N 1
ATOM 1567 C CA . LEU A 1 186 ? -3.395 3.779 9.702 1.00 95.25 186 LEU A CA 1
ATOM 1568 C C . LEU A 1 186 ? -4.925 3.937 9.773 1.00 95.25 186 LEU A C 1
ATOM 1570 O O . LEU A 1 186 ? -5.472 4.177 10.849 1.00 95.25 186 LEU A O 1
ATOM 1574 N N . LYS A 1 187 ? -5.627 3.721 8.651 1.00 93.75 187 LYS A N 1
ATOM 1575 C CA . LYS A 1 187 ? -7.100 3.733 8.604 1.00 93.75 187 LYS A CA 1
ATOM 1576 C C . LYS A 1 187 ? -7.716 2.645 9.486 1.00 93.75 187 LYS A C 1
ATOM 1578 O O . LYS A 1 187 ? -8.729 2.893 10.134 1.00 93.75 187 LYS A O 1
ATOM 1583 N N . ALA A 1 188 ? -7.119 1.454 9.531 1.00 91.38 188 ALA A N 1
ATOM 1584 C CA . ALA A 1 188 ? -7.582 0.368 10.391 1.00 91.38 188 ALA A CA 1
ATOM 1585 C C . ALA A 1 188 ? -7.448 0.730 11.882 1.00 91.38 188 ALA A C 1
ATOM 1587 O O . ALA A 1 188 ? -8.380 0.498 12.654 1.00 91.38 188 ALA A O 1
ATOM 1588 N N . LEU A 1 189 ? -6.337 1.361 12.281 1.00 90.94 189 LEU A N 1
ATOM 1589 C CA . LEU A 1 189 ? -6.151 1.876 13.643 1.00 90.94 189 LEU A CA 1
ATOM 1590 C C . LEU A 1 189 ? -7.166 2.972 13.992 1.00 90.94 189 LEU A C 1
ATOM 1592 O O . LEU A 1 189 ? -7.708 2.978 15.101 1.00 90.94 189 LEU A O 1
ATOM 1596 N N . ASP A 1 190 ? -7.458 3.874 13.052 1.00 89.25 190 ASP A N 1
ATOM 1597 C CA . ASP A 1 190 ? -8.507 4.885 13.214 1.00 89.25 190 ASP A CA 1
ATOM 1598 C C . ASP A 1 190 ? -9.883 4.249 13.420 1.00 89.25 190 ASP A C 1
ATOM 1600 O O . ASP A 1 190 ? -10.577 4.596 14.377 1.00 89.25 190 ASP A O 1
ATOM 1604 N N . LEU A 1 191 ? -10.249 3.259 12.599 1.00 87.94 191 LEU A N 1
ATOM 1605 C CA . LEU A 1 191 ? -11.510 2.535 12.763 1.00 87.94 191 LEU A CA 1
ATOM 1606 C C . LEU A 1 191 ? -11.600 1.854 14.131 1.00 87.94 191 LEU A C 1
ATOM 1608 O O . LEU A 1 191 ? -12.632 1.948 14.794 1.00 87.94 191 LEU A O 1
ATOM 1612 N N . GLN A 1 192 ? -10.529 1.203 14.593 1.00 83.69 192 GLN A N 1
ATOM 1613 C CA . GLN A 1 192 ? -10.510 0.578 15.918 1.00 83.69 192 GLN A CA 1
ATOM 1614 C C . GLN A 1 192 ? -10.702 1.598 17.046 1.00 83.69 192 GLN A C 1
ATOM 1616 O O . GLN A 1 192 ? -11.328 1.288 18.061 1.00 83.69 192 GLN A O 1
ATOM 1621 N N . LEU A 1 193 ? -10.165 2.813 16.902 1.00 83.25 193 LEU A N 1
ATOM 1622 C CA . LEU A 1 193 ? -10.421 3.914 17.832 1.00 83.25 193 LEU A CA 1
ATOM 1623 C C . LEU A 1 193 ? -11.901 4.308 17.820 1.00 83.25 193 LEU A C 1
ATOM 1625 O O . LEU A 1 193 ? -12.508 4.385 18.890 1.00 83.25 193 LEU A O 1
ATOM 1629 N N . THR A 1 194 ? -12.501 4.479 16.643 1.00 78.50 194 THR A N 1
ATOM 1630 C CA . THR A 1 194 ? -13.914 4.859 16.508 1.00 78.50 194 THR A CA 1
ATOM 1631 C C . THR A 1 194 ? -14.864 3.788 17.046 1.00 78.50 194 THR A C 1
ATOM 1633 O O . THR A 1 194 ? -15.761 4.114 17.823 1.00 78.50 194 THR A O 1
ATOM 1636 N N . VAL A 1 195 ? -14.645 2.511 16.710 1.00 76.38 195 VAL A N 1
ATOM 1637 C CA . VAL A 1 195 ? -15.455 1.381 17.203 1.00 76.38 195 VAL A CA 1
ATOM 1638 C C . VAL A 1 195 ? -15.363 1.282 18.724 1.00 76.38 195 VAL A C 1
ATOM 1640 O O . VAL A 1 195 ? -16.394 1.228 19.394 1.00 76.38 195 VAL A O 1
ATOM 1643 N N . SER A 1 196 ? -14.153 1.390 19.288 1.00 71.06 196 SER A N 1
ATOM 1644 C CA . SER A 1 196 ? -13.975 1.380 20.745 1.00 71.06 196 SER A CA 1
ATOM 1645 C C . SER A 1 196 ? -14.671 2.560 21.440 1.00 71.06 196 SER A C 1
ATOM 1647 O O . SER A 1 196 ? -15.177 2.410 22.550 1.00 71.06 196 SER A O 1
ATOM 1649 N N . GLY A 1 197 ? -14.764 3.724 20.787 1.00 68.44 197 GLY A N 1
ATOM 1650 C CA . GLY A 1 197 ? -15.533 4.868 21.284 1.00 68.44 197 GLY A CA 1
ATOM 1651 C C . GLY A 1 197 ? -17.051 4.657 21.208 1.00 68.44 197 GLY A C 1
ATOM 1652 O O . GLY A 1 197 ? -17.766 4.984 22.156 1.00 68.44 197 GLY A O 1
ATOM 1653 N N . GLY A 1 198 ? -17.543 4.066 20.116 1.00 67.50 198 GLY A N 1
ATOM 1654 C CA . GLY A 1 198 ? -18.963 3.762 19.913 1.00 67.50 198 GLY A CA 1
ATOM 1655 C C . GLY A 1 198 ? -19.501 2.708 20.884 1.00 67.50 198 GLY A C 1
ATOM 1656 O O . GLY A 1 198 ? -20.594 2.867 21.428 1.00 67.50 198 GLY A O 1
ATOM 1657 N N . GLU A 1 199 ? -18.718 1.670 21.176 1.00 65.69 199 GLU A N 1
ATOM 1658 C CA . GLU A 1 199 ? -19.063 0.672 22.196 1.00 65.69 199 GLU A CA 1
ATOM 1659 C C . GLU A 1 199 ? -19.158 1.291 23.595 1.00 65.69 199 GLU A C 1
ATOM 1661 O O . GLU A 1 199 ? -20.054 0.949 24.366 1.00 65.69 199 GLU A O 1
ATOM 1666 N N . ILE A 1 200 ? -18.287 2.254 23.919 1.00 61.91 200 ILE A N 1
ATOM 1667 C CA . ILE A 1 200 ? -18.330 2.972 25.200 1.00 61.91 200 ILE A CA 1
ATOM 1668 C C . ILE A 1 200 ? -19.594 3.833 25.315 1.00 61.91 200 ILE A C 1
ATOM 1670 O O . ILE A 1 200 ? -20.208 3.852 26.383 1.00 61.91 200 ILE A O 1
ATOM 1674 N N . LEU A 1 201 ? -19.998 4.509 24.236 1.00 63.75 201 LEU A N 1
ATOM 1675 C CA . LEU A 1 201 ? -21.234 5.297 24.198 1.00 63.75 201 LEU A CA 1
ATOM 1676 C C . LEU A 1 201 ? -22.476 4.416 24.377 1.00 63.75 201 LEU A C 1
ATOM 1678 O O . LEU A 1 201 ? -23.327 4.741 25.203 1.00 63.75 201 LEU A O 1
ATOM 1682 N N . ARG A 1 202 ? -22.546 3.261 23.700 1.00 66.56 202 ARG A N 1
ATOM 1683 C CA . ARG A 1 202 ? -23.646 2.295 23.893 1.00 66.56 202 ARG A CA 1
ATOM 1684 C C . ARG A 1 202 ? -23.714 1.770 25.324 1.00 66.56 202 ARG A C 1
ATOM 1686 O O . ARG A 1 202 ? -24.796 1.615 25.874 1.00 66.56 202 ARG A O 1
ATOM 1693 N N . LEU A 1 203 ? -22.565 1.520 25.950 1.00 65.31 203 LEU A N 1
ATOM 1694 C CA . LEU A 1 203 ? -22.502 1.040 27.334 1.00 65.31 203 LEU A CA 1
ATOM 1695 C C . LEU A 1 203 ? -22.961 2.113 28.338 1.00 65.31 203 LEU A C 1
ATOM 1697 O O . LEU A 1 203 ? -23.489 1.774 29.395 1.00 65.31 203 LEU A O 1
ATOM 1701 N N . HIS A 1 204 ? -22.775 3.396 28.013 1.00 66.50 204 HIS A N 1
ATOM 1702 C CA . HIS A 1 204 ? -23.342 4.509 28.778 1.00 66.50 204 HIS A CA 1
ATOM 1703 C C . HIS A 1 204 ? -24.860 4.619 28.594 1.00 66.50 204 HIS A C 1
ATOM 1705 O O . HIS A 1 204 ? -25.567 4.696 29.595 1.00 66.50 204 HIS A O 1
ATOM 1711 N N . GLN A 1 205 ? -25.358 4.526 27.357 1.00 72.50 205 GLN A N 1
ATOM 1712 C CA . GLN A 1 205 ? -26.798 4.523 27.067 1.00 72.50 205 GLN A CA 1
ATOM 1713 C C . GLN A 1 205 ? -27.524 3.374 27.780 1.00 72.50 205 GLN A C 1
ATOM 1715 O O . GLN A 1 205 ? -28.499 3.613 28.479 1.00 72.50 205 GLN A O 1
ATOM 1720 N N . LEU A 1 206 ? -26.989 2.149 27.725 1.00 71.44 206 LEU A N 1
ATOM 1721 C CA . LEU A 1 206 ? -27.547 0.988 28.436 1.00 71.44 206 LEU A CA 1
ATOM 1722 C C . LEU A 1 206 ? -27.622 1.187 29.959 1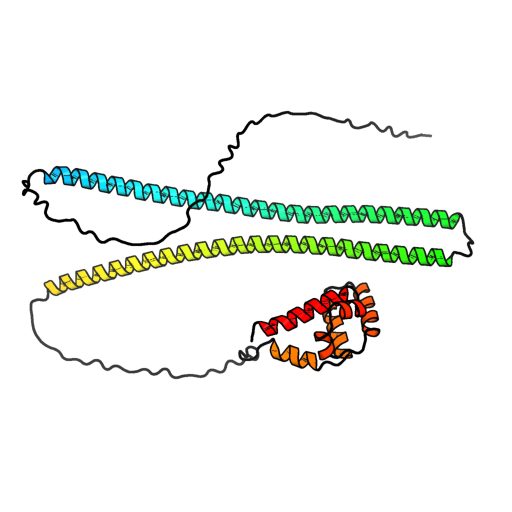.00 71.44 206 LEU A C 1
ATOM 1724 O O . LEU A 1 206 ? -28.536 0.680 30.607 1.00 71.44 206 LEU A O 1
ATOM 1728 N N . LYS A 1 207 ? -26.666 1.912 30.554 1.00 72.38 207 LYS A N 1
ATOM 1729 C CA . LYS A 1 207 ? -26.711 2.241 31.987 1.00 72.38 207 LYS A CA 1
ATOM 1730 C C . LYS A 1 207 ? -27.781 3.278 32.305 1.00 72.38 207 LYS A C 1
ATOM 1732 O O . LYS A 1 207 ? -28.463 3.129 33.313 1.00 72.38 207 LYS A O 1
ATOM 1737 N N . GLU A 1 208 ? -27.921 4.301 31.469 1.00 68.75 208 GLU A N 1
ATOM 1738 C CA . GLU A 1 208 ? -28.982 5.301 31.616 1.00 68.75 208 GLU A CA 1
ATOM 1739 C C . GLU A 1 208 ? -30.367 4.662 31.443 1.00 68.75 208 GLU A C 1
ATOM 1741 O O . GLU A 1 208 ? -31.254 4.897 32.260 1.00 68.75 208 GLU A O 1
ATOM 1746 N N . GLU A 1 209 ? -30.538 3.773 30.463 1.00 72.62 209 GLU A N 1
ATOM 1747 C CA . GLU A 1 209 ? -31.773 3.010 30.254 1.00 72.62 209 GLU A CA 1
ATOM 1748 C C . GLU A 1 209 ? -32.121 2.115 31.457 1.00 72.62 209 GLU A C 1
ATOM 1750 O O . GLU A 1 209 ? -33.281 2.069 31.876 1.00 72.62 209 GLU A O 1
ATOM 1755 N N . ASP A 1 210 ? -31.136 1.443 32.067 1.00 72.50 210 ASP A N 1
ATOM 1756 C CA . ASP A 1 210 ? -31.356 0.612 33.261 1.00 72.50 210 ASP A CA 1
ATOM 1757 C C . ASP A 1 210 ? -31.697 1.450 34.509 1.00 72.50 210 ASP A C 1
ATOM 1759 O O . ASP A 1 210 ? -32.530 1.044 35.327 1.00 72.50 210 ASP A O 1
ATOM 1763 N N . GLU A 1 211 ? -31.115 2.646 34.660 1.00 73.50 211 GLU A N 1
ATOM 1764 C CA . GLU A 1 211 ? -31.500 3.578 35.728 1.00 73.50 211 GLU A CA 1
ATOM 1765 C C . GLU A 1 211 ? -32.916 4.129 35.529 1.00 73.50 211 GLU A C 1
ATOM 1767 O O . GLU A 1 211 ? -33.700 4.141 36.481 1.00 73.50 211 GLU A O 1
ATOM 1772 N N . ILE A 1 212 ? -33.290 4.489 34.298 1.00 73.00 212 ILE A N 1
ATOM 1773 C CA . ILE A 1 212 ? -34.655 4.917 33.957 1.00 73.00 212 ILE A CA 1
ATOM 1774 C C . ILE A 1 212 ? -35.658 3.786 34.228 1.00 73.00 212 ILE A C 1
ATOM 1776 O O . ILE A 1 212 ? -36.717 4.018 34.815 1.00 73.00 212 ILE A O 1
ATOM 1780 N N . SER A 1 213 ? -35.316 2.547 33.866 1.00 80.19 213 SER A N 1
ATOM 1781 C CA . SER A 1 213 ? -36.133 1.357 34.134 1.00 80.19 213 SER A CA 1
ATOM 1782 C C . SER A 1 213 ? -36.315 1.110 35.638 1.00 80.19 213 SER A C 1
ATOM 1784 O O . SER A 1 213 ? -37.434 0.879 36.116 1.00 80.19 213 SER A O 1
ATOM 1786 N N . LYS A 1 214 ? -35.242 1.242 36.430 1.00 76.75 214 LYS A N 1
ATOM 1787 C CA . LYS A 1 214 ? -35.301 1.158 37.899 1.00 76.75 214 LYS A CA 1
ATOM 1788 C C . LYS A 1 214 ? -36.154 2.262 38.515 1.00 76.75 214 LYS A C 1
ATOM 1790 O O . LYS A 1 214 ? -36.924 1.982 39.438 1.00 76.75 214 LYS A O 1
ATOM 1795 N N . GLU A 1 215 ? -36.044 3.492 38.028 1.00 73.56 215 GLU A N 1
ATOM 1796 C CA . GLU A 1 215 ? -36.828 4.623 38.527 1.00 73.56 215 GLU A CA 1
ATOM 1797 C C . GLU A 1 215 ? -38.319 4.452 38.178 1.00 73.56 215 GLU A C 1
ATOM 1799 O O . GLU A 1 215 ? -39.174 4.604 39.052 1.00 73.56 215 GLU A O 1
ATOM 1804 N N . GLN A 1 216 ? -38.643 3.977 36.967 1.00 75.00 216 GLN A N 1
ATOM 1805 C CA . GLN A 1 216 ? -40.014 3.606 36.588 1.00 75.00 216 GLN A CA 1
ATOM 1806 C C . GLN A 1 216 ? -40.582 2.478 37.458 1.00 75.00 216 GLN A C 1
ATOM 1808 O O . GLN A 1 216 ? -41.744 2.535 37.872 1.00 75.00 216 GLN A O 1
ATOM 1813 N N . ALA A 1 217 ? -39.788 1.449 37.767 1.00 70.31 217 ALA A N 1
ATOM 1814 C CA . ALA A 1 217 ? -40.213 0.368 38.654 1.00 70.31 217 ALA A CA 1
ATOM 1815 C C . ALA A 1 217 ? -40.510 0.884 40.074 1.00 70.31 217 ALA A C 1
ATOM 1817 O O . ALA A 1 217 ? -41.518 0.504 40.677 1.00 70.31 217 ALA A O 1
ATOM 1818 N N . ARG A 1 218 ? -39.683 1.803 40.593 1.00 77.94 218 ARG A N 1
ATOM 1819 C CA . ARG A 1 218 ? -39.910 2.476 41.884 1.00 77.94 218 ARG A CA 1
ATOM 1820 C C . ARG A 1 218 ? -41.159 3.347 41.867 1.00 77.94 218 ARG A C 1
ATOM 1822 O O . ARG A 1 218 ? -41.921 3.334 42.834 1.00 77.94 218 ARG A O 1
ATOM 1829 N N . GLU A 1 219 ? -41.398 4.074 40.783 1.00 75.62 219 GLU A N 1
ATOM 1830 C CA . GLU A 1 219 ? -42.579 4.922 40.637 1.00 75.62 219 GLU A CA 1
ATOM 1831 C C . GLU A 1 219 ? -43.872 4.095 40.571 1.00 75.62 219 GLU A C 1
ATOM 1833 O O . GLU A 1 219 ? -44.848 4.421 41.251 1.00 75.62 219 GLU A O 1
ATOM 1838 N N . ARG A 1 220 ? -43.871 2.962 39.851 1.00 78.62 220 ARG A N 1
ATOM 1839 C CA . ARG A 1 220 ? -44.988 1.997 39.867 1.00 78.62 220 ARG A CA 1
ATOM 1840 C C . ARG A 1 220 ? -45.260 1.471 41.277 1.00 78.62 220 ARG A C 1
ATOM 1842 O O . ARG A 1 220 ? -46.419 1.343 41.672 1.00 78.62 220 ARG A O 1
ATOM 1849 N N . LEU A 1 221 ? -44.212 1.219 42.060 1.00 74.56 221 LEU A N 1
ATOM 1850 C CA . LEU A 1 221 ? -44.337 0.771 43.448 1.00 74.56 221 LEU A CA 1
ATOM 1851 C C . LEU A 1 221 ? -44.927 1.855 44.366 1.00 74.56 221 LEU A C 1
ATOM 1853 O O . LEU A 1 221 ? -45.769 1.547 45.214 1.00 74.56 221 LEU A O 1
ATOM 1857 N N . ARG A 1 222 ? -44.537 3.124 44.175 1.00 79.00 222 ARG A N 1
ATOM 1858 C CA . ARG A 1 222 ? -45.120 4.279 44.884 1.00 79.00 222 ARG A CA 1
ATOM 1859 C C . ARG A 1 222 ? -46.605 4.438 44.557 1.00 79.00 222 ARG A C 1
ATOM 1861 O O . ARG A 1 222 ? -47.420 4.480 45.473 1.00 79.00 222 ARG A O 1
ATOM 1868 N N . LYS A 1 223 ? -46.976 4.393 43.274 1.00 74.69 223 LYS A N 1
ATOM 1869 C CA . LYS A 1 223 ? -48.385 4.481 42.847 1.00 74.69 223 LYS A CA 1
ATOM 1870 C C . LYS A 1 223 ? -49.223 3.313 43.376 1.00 74.69 223 LYS A C 1
ATOM 1872 O O . LYS A 1 223 ? -50.345 3.511 43.830 1.00 74.69 223 LYS A O 1
ATOM 1877 N N . SER A 1 224 ? -48.672 2.097 43.394 1.00 68.69 224 SER A N 1
ATOM 1878 C CA . SER A 1 224 ? -49.347 0.923 43.966 1.00 68.69 224 SER A CA 1
ATOM 1879 C C . SER A 1 224 ? -49.546 1.030 45.488 1.00 68.69 224 SER A C 1
ATOM 1881 O O . SER A 1 224 ? -50.593 0.641 46.009 1.00 68.69 224 SER A O 1
ATOM 1883 N N . THR A 1 225 ? -48.576 1.594 46.215 1.00 62.38 225 THR A N 1
ATOM 1884 C CA . THR A 1 225 ? -48.687 1.799 47.669 1.00 62.38 225 THR A CA 1
ATOM 1885 C C . THR A 1 225 ? -49.631 2.943 48.039 1.00 62.38 225 THR A C 1
ATOM 1887 O O . THR A 1 225 ? -50.350 2.817 49.031 1.00 62.38 225 THR A O 1
ATOM 1890 N N . GLU A 1 226 ? -49.713 4.004 47.234 1.00 64.81 226 GLU A N 1
ATOM 1891 C CA . GLU A 1 226 ? -50.745 5.043 47.367 1.00 64.81 226 GLU A CA 1
ATOM 1892 C C . GLU A 1 226 ? -52.145 4.498 47.078 1.00 64.81 226 GLU A C 1
ATOM 1894 O O . GLU A 1 226 ? -53.033 4.673 47.908 1.00 64.81 226 GLU A O 1
ATOM 1899 N N . ALA A 1 227 ? -52.329 3.721 46.005 1.00 57.62 227 ALA A N 1
ATOM 1900 C CA . ALA A 1 227 ? -53.606 3.067 45.707 1.00 57.62 227 ALA A CA 1
ATOM 1901 C C . ALA A 1 227 ? -54.078 2.144 46.849 1.00 57.62 227 ALA A C 1
ATOM 1903 O O . ALA A 1 227 ? -55.267 2.090 47.165 1.00 57.62 227 ALA A O 1
ATOM 1904 N N . ARG A 1 228 ? -53.149 1.458 47.533 1.00 55.47 228 ARG A N 1
ATOM 1905 C CA . ARG A 1 228 ? -53.455 0.643 48.724 1.00 55.47 228 ARG A CA 1
ATOM 1906 C C . ARG A 1 228 ? -53.864 1.477 49.942 1.00 55.47 228 ARG A C 1
ATOM 1908 O O . ARG A 1 228 ? -54.702 1.023 50.716 1.00 55.47 228 ARG A O 1
ATOM 1915 N N . LYS A 1 229 ? -53.300 2.677 50.118 1.00 53.72 229 LYS A N 1
ATOM 1916 C CA . LYS A 1 229 ? -53.691 3.607 51.192 1.00 53.72 229 LYS A CA 1
ATOM 1917 C C . LYS A 1 229 ? -55.049 4.257 50.911 1.00 53.72 229 LYS A C 1
ATOM 1919 O O . LYS A 1 229 ? -55.862 4.346 51.823 1.00 53.72 229 LYS A O 1
ATOM 1924 N N . SER A 1 230 ? -55.344 4.596 49.656 1.00 52.19 230 SER A N 1
ATOM 1925 C CA . SER A 1 230 ? -56.658 5.103 49.237 1.00 52.19 230 SER A CA 1
ATOM 1926 C C . SER A 1 230 ? -57.758 4.035 49.336 1.00 52.19 230 SER A C 1
ATOM 1928 O O . SER A 1 230 ? -58.861 4.329 49.788 1.00 52.19 230 SER A O 1
ATOM 1930 N N . ALA A 1 231 ? -57.455 2.768 49.023 1.00 48.31 231 ALA A N 1
ATOM 1931 C CA . ALA A 1 231 ? -58.391 1.649 49.196 1.00 48.31 231 ALA A CA 1
ATOM 1932 C C . ALA A 1 231 ? -58.685 1.312 50.673 1.00 48.31 231 ALA A C 1
ATOM 1934 O O . ALA A 1 231 ? -59.752 0.785 50.984 1.00 48.31 231 ALA A O 1
ATOM 1935 N N . ALA A 1 232 ? -57.770 1.632 51.596 1.00 44.53 232 ALA A N 1
ATOM 1936 C CA . ALA A 1 232 ? -58.008 1.501 53.036 1.00 44.53 232 ALA A CA 1
ATOM 1937 C C . ALA A 1 232 ? -58.885 2.635 53.605 1.00 44.53 232 ALA A C 1
ATOM 1939 O O . ALA A 1 232 ? -59.483 2.462 54.664 1.00 44.53 232 ALA A O 1
ATOM 1940 N N . GLN A 1 233 ? -58.998 3.764 52.896 1.00 45.00 233 GLN A N 1
ATOM 1941 C CA . GLN A 1 233 ? -59.812 4.916 53.298 1.00 45.00 233 GLN A CA 1
ATOM 1942 C C . GLN A 1 233 ? -61.206 4.929 52.635 1.00 45.00 233 GLN A C 1
ATOM 1944 O O . GLN A 1 233 ? -62.127 5.546 53.159 1.00 45.00 233 GLN A O 1
ATOM 1949 N N . ALA A 1 234 ? -61.405 4.181 51.544 1.00 40.97 234 ALA A N 1
ATOM 1950 C CA . ALA A 1 234 ? -62.674 4.059 50.817 1.00 40.97 234 ALA A CA 1
ATOM 1951 C C . ALA A 1 234 ? -63.513 2.830 51.235 1.00 40.97 234 ALA A C 1
ATOM 1953 O O . ALA A 1 234 ? -64.068 2.118 50.399 1.00 40.97 234 ALA A O 1
ATOM 1954 N N . ARG A 1 235 ? -63.617 2.559 52.543 1.00 42.75 235 ARG A N 1
ATOM 1955 C CA . ARG A 1 235 ? -64.630 1.643 53.105 1.00 42.75 235 ARG A CA 1
ATOM 1956 C C . ARG A 1 235 ? -65.731 2.410 53.828 1.00 42.75 235 ARG A C 1
ATOM 1958 O O . ARG A 1 235 ? -66.122 2.033 54.923 1.00 42.75 235 ARG A O 1
ATOM 1965 N N . GLN A 1 236 ? -66.251 3.463 53.213 1.00 48.59 236 GLN A N 1
ATOM 1966 C CA . GLN A 1 236 ? -67.617 3.907 53.463 1.00 48.59 236 GLN A CA 1
ATOM 1967 C C . GLN A 1 236 ? -68.232 4.399 52.152 1.00 48.59 236 GLN A C 1
ATOM 1969 O O . GLN A 1 236 ? -67.560 5.010 51.325 1.00 48.59 236 GLN A O 1
ATOM 1974 N N . THR A 1 237 ? -69.529 4.125 52.030 1.00 36.38 237 THR A N 1
ATOM 1975 C CA . THR A 1 237 ? -70.507 4.649 51.064 1.00 36.38 237 THR A CA 1
ATOM 1976 C C . THR A 1 237 ? -70.520 4.112 49.619 1.00 36.38 237 THR A C 1
ATOM 1978 O O . THR A 1 237 ? -69.793 4.551 48.742 1.00 36.38 237 THR A O 1
ATOM 1981 N N . THR A 1 238 ? -71.469 3.186 49.432 1.00 38.47 238 THR A N 1
ATOM 1982 C CA . THR A 1 238 ? -72.644 3.282 48.538 1.00 38.47 238 THR A CA 1
ATOM 1983 C C . THR A 1 238 ? -72.493 3.123 47.020 1.00 38.47 238 THR A C 1
ATOM 1985 O O . THR A 1 238 ? -71.719 3.780 46.342 1.00 38.47 238 THR A O 1
ATOM 1988 N N . GLN A 1 239 ? -73.363 2.229 46.539 1.00 42.62 239 GLN A N 1
ATOM 1989 C CA . GLN A 1 239 ? -73.831 1.932 45.186 1.00 42.62 239 GLN A CA 1
ATOM 1990 C C . GLN A 1 239 ? -73.823 3.082 44.167 1.00 42.62 239 GLN A C 1
ATOM 1992 O O . GLN A 1 239 ? -74.209 4.201 44.491 1.00 42.62 239 GLN A O 1
ATOM 1997 N N . SER A 1 240 ? -73.622 2.693 42.900 1.00 40.09 240 SER A N 1
ATOM 1998 C CA . SER A 1 240 ? -74.461 3.024 41.727 1.00 40.09 240 SER A CA 1
ATOM 1999 C C . SER A 1 240 ? -73.620 3.426 40.513 1.00 40.09 240 SER A C 1
ATOM 2001 O O . SER A 1 240 ? -72.690 4.212 40.641 1.00 40.09 240 SER A O 1
ATOM 2003 N N . GLY A 1 241 ? -74.001 2.932 39.330 1.00 34.50 241 GLY A N 1
ATOM 2004 C CA . GLY A 1 241 ? -73.642 3.563 38.057 1.00 34.50 241 GLY A CA 1
ATOM 2005 C C . GLY A 1 241 ? -73.044 2.630 37.012 1.00 34.50 241 GLY A C 1
ATOM 2006 O O . GLY A 1 241 ? -71.852 2.351 37.027 1.00 34.50 241 GLY A O 1
ATOM 2007 N N . LYS A 1 242 ? -73.900 2.188 36.086 1.00 42.06 242 LYS A N 1
ATOM 2008 C CA . LYS A 1 242 ? -73.560 1.688 34.746 1.00 42.06 242 LYS A CA 1
ATOM 2009 C C . LYS A 1 242 ? -72.664 2.689 34.002 1.00 42.06 242 LYS A C 1
ATOM 2011 O O . LYS A 1 242 ? -72.974 3.869 34.073 1.00 42.06 242 LYS A O 1
ATOM 2016 N N . GLU A 1 243 ? -71.717 2.211 33.191 1.00 37.75 243 GLU A N 1
ATOM 2017 C CA . GLU A 1 243 ? -71.598 2.629 31.780 1.00 37.75 243 GLU A CA 1
ATOM 2018 C C . GLU A 1 243 ? -70.580 1.797 30.978 1.00 37.75 243 GLU A C 1
ATOM 2020 O O . GLU A 1 243 ? -69.600 1.269 31.502 1.00 37.75 243 GLU A O 1
ATOM 2025 N N . GLU A 1 244 ? -70.911 1.634 29.697 1.00 45.72 244 GLU A N 1
ATOM 2026 C CA . GLU A 1 244 ? -70.273 0.842 28.642 1.00 45.72 244 GLU A CA 1
ATOM 2027 C C . GLU A 1 244 ? -68.848 1.283 28.270 1.00 45.72 244 GLU A C 1
ATOM 2029 O O . GLU A 1 244 ? -68.512 2.462 28.356 1.00 45.72 244 GLU A O 1
ATOM 2034 N N . PRO A 1 245 ? -68.056 0.388 27.647 1.00 44.16 245 PRO A N 1
ATOM 2035 C CA . PRO A 1 245 ? -67.007 0.802 26.732 1.00 44.16 245 PRO A CA 1
ATOM 2036 C C . PRO A 1 245 ? -67.338 0.379 25.292 1.00 44.16 245 PRO A C 1
ATOM 2038 O O . PRO A 1 245 ? -67.133 -0.771 24.896 1.00 44.16 245 PRO A O 1
ATOM 2041 N N . THR A 1 246 ? -67.765 1.330 24.458 1.00 35.56 246 THR A N 1
ATOM 2042 C CA . THR A 1 246 ? -67.703 1.190 22.996 1.00 35.56 246 THR A CA 1
ATOM 2043 C C . THR A 1 246 ? -66.242 1.155 22.544 1.00 35.56 246 THR A C 1
ATOM 2045 O O . THR A 1 246 ? -65.580 2.189 22.437 1.00 35.56 246 THR A O 1
ATOM 2048 N N . LYS A 1 247 ? -65.731 -0.045 22.254 1.00 42.41 247 LYS A N 1
ATOM 2049 C CA . LYS A 1 247 ? -64.474 -0.252 21.527 1.00 42.41 247 LYS A CA 1
ATOM 2050 C C . LYS A 1 247 ? -64.727 -0.049 20.032 1.00 42.41 247 LYS A C 1
ATOM 2052 O O . LYS A 1 247 ? -65.340 -0.893 19.388 1.00 42.41 247 LYS A O 1
ATOM 2057 N N . LYS A 1 248 ? -64.240 1.060 19.472 1.00 37.91 248 LYS A N 1
ATOM 2058 C CA . LYS A 1 248 ? -64.098 1.221 18.019 1.00 37.91 248 LYS A CA 1
ATOM 2059 C C . LYS A 1 248 ? -62.829 0.492 17.572 1.00 37.91 248 LYS A C 1
ATOM 2061 O O . LYS A 1 248 ? -61.726 0.893 17.929 1.00 37.91 248 LYS A O 1
ATOM 2066 N N . CYS A 1 249 ? -63.001 -0.584 16.809 1.00 35.81 249 CYS A N 1
ATOM 2067 C CA . CYS A 1 249 ? -61.946 -1.174 15.992 1.00 35.81 249 CYS A CA 1
ATOM 2068 C C . CYS A 1 249 ? -61.559 -0.180 14.891 1.00 35.81 249 CYS A C 1
ATOM 2070 O O . CYS A 1 249 ? -62.410 0.231 14.106 1.00 35.81 249 CYS A O 1
ATOM 2072 N N . ILE A 1 250 ? -60.281 0.185 14.827 1.00 38.47 250 ILE A N 1
ATOM 2073 C CA . ILE A 1 250 ? -59.684 0.857 13.672 1.00 38.47 250 ILE A CA 1
ATOM 2074 C C . ILE A 1 250 ? -58.825 -0.204 12.977 1.00 38.47 250 ILE A C 1
ATOM 2076 O O . ILE A 1 250 ? -57.838 -0.677 13.536 1.00 38.47 250 ILE A O 1
ATOM 2080 N N . LEU A 1 251 ? -59.263 -0.620 11.788 1.00 44.25 251 LEU A N 1
ATOM 2081 C CA . LEU A 1 251 ? -58.471 -1.389 10.826 1.00 44.25 251 LEU A CA 1
ATOM 2082 C C . LEU A 1 251 ? -57.390 -0.479 10.222 1.00 44.25 251 LEU A C 1
ATOM 2084 O O . LEU A 1 251 ? -57.693 0.685 9.946 1.00 44.25 251 LEU A O 1
ATOM 2088 N N . PRO A 1 252 ? -56.172 -0.969 9.939 1.00 38.75 252 PRO A N 1
ATOM 2089 C CA . PRO A 1 252 ? -55.240 -0.213 9.125 1.00 38.75 252 PRO A CA 1
ATOM 2090 C C . PRO A 1 252 ? -55.641 -0.340 7.651 1.00 38.75 252 PRO A C 1
ATOM 2092 O O . PRO A 1 252 ? -55.635 -1.422 7.066 1.00 38.75 252 PRO A O 1
ATOM 2095 N N . VAL A 1 253 ? -56.006 0.802 7.073 1.00 34.62 253 VAL A N 1
ATOM 2096 C CA . VAL A 1 253 ? -56.093 1.030 5.632 1.00 34.62 253 VAL A CA 1
ATOM 2097 C C . VAL A 1 253 ? -54.672 0.984 5.073 1.00 34.62 253 VAL A C 1
ATOM 2099 O O . VAL A 1 253 ? -53.814 1.769 5.469 1.00 34.62 253 VAL A O 1
ATOM 2102 N N . VAL A 1 254 ? -54.426 0.035 4.172 1.00 40.25 254 VAL A N 1
ATOM 2103 C CA . VAL A 1 254 ? -53.235 0.001 3.323 1.00 40.25 254 VAL A CA 1
ATOM 2104 C C . VAL A 1 254 ? -53.423 1.069 2.251 1.00 40.25 254 VAL A C 1
ATOM 2106 O O . VAL A 1 254 ? -54.227 0.894 1.339 1.00 40.25 254 VAL A O 1
ATOM 2109 N N . SER A 1 255 ? -52.687 2.171 2.371 1.00 37.53 255 SER A N 1
ATOM 2110 C CA . SER A 1 255 ? -52.496 3.126 1.282 1.00 37.53 255 SER A CA 1
ATOM 2111 C C . SER A 1 255 ? -51.126 2.878 0.672 1.00 37.53 255 SER A C 1
ATOM 2113 O O . SER A 1 255 ? -50.087 3.145 1.270 1.00 37.53 255 SER A O 1
ATOM 2115 N N . GLN A 1 256 ? -51.172 2.296 -0.517 1.00 41.34 256 GLN A N 1
ATOM 2116 C CA . GLN A 1 256 ? -50.075 2.119 -1.446 1.00 41.34 256 GLN A CA 1
ATOM 2117 C C . GLN A 1 256 ? -49.731 3.492 -2.034 1.00 41.34 256 GLN A C 1
ATOM 2119 O O . GLN A 1 256 ? -50.462 4.001 -2.880 1.00 41.34 256 GLN A O 1
ATOM 2124 N N . GLU A 1 257 ? -48.639 4.099 -1.574 1.00 31.98 257 GLU A N 1
ATOM 2125 C CA . GLU A 1 257 ? -48.037 5.259 -2.231 1.00 31.98 257 GLU A CA 1
ATOM 2126 C C . GLU A 1 257 ? -46.780 4.792 -2.968 1.00 31.98 257 GLU A C 1
ATOM 2128 O O . GLU A 1 257 ? -45.808 4.302 -2.391 1.00 31.98 257 GLU A O 1
ATOM 2133 N N . VAL A 1 258 ? -46.888 4.848 -4.292 1.00 35.41 258 VAL A N 1
ATOM 2134 C CA . VAL A 1 258 ? -45.877 4.472 -5.271 1.00 35.41 258 VAL A CA 1
ATOM 2135 C C . VAL A 1 258 ? -44.776 5.527 -5.237 1.00 35.41 258 VAL A C 1
ATOM 2137 O O . VAL A 1 258 ? -44.939 6.614 -5.785 1.00 35.41 258 VAL A O 1
ATOM 2140 N N . ASN A 1 259 ? -43.647 5.202 -4.607 1.00 30.64 259 ASN A N 1
ATOM 2141 C CA . ASN A 1 259 ? -42.417 5.966 -4.772 1.00 30.64 259 ASN A CA 1
ATOM 2142 C C . ASN A 1 259 ? -41.769 5.587 -6.105 1.00 30.64 259 ASN A C 1
ATOM 2144 O O . ASN A 1 259 ? -41.291 4.471 -6.305 1.00 30.64 259 ASN A O 1
ATOM 2148 N N . SER A 1 260 ? -41.770 6.546 -7.025 1.00 46.09 260 SER A N 1
ATOM 2149 C CA . SER A 1 260 ? -40.979 6.533 -8.246 1.00 46.09 260 SER A CA 1
ATOM 2150 C C . SER A 1 260 ? -39.500 6.756 -7.911 1.00 46.09 260 SER A C 1
ATOM 2152 O O . SER A 1 260 ? -39.037 7.893 -7.834 1.00 46.09 260 SER A O 1
ATOM 2154 N N . SER A 1 261 ? -38.745 5.677 -7.743 1.00 37.38 261 SER A N 1
ATOM 2155 C CA . SER A 1 261 ? -37.296 5.691 -7.950 1.00 37.38 261 SER A CA 1
ATOM 2156 C C . SER A 1 261 ? -36.882 4.344 -8.531 1.00 37.38 261 SER A C 1
ATOM 2158 O O . SER A 1 261 ? -36.797 3.339 -7.826 1.00 37.38 261 SER A O 1
ATOM 2160 N N . MET A 1 262 ? -36.679 4.315 -9.848 1.00 41.72 262 MET A N 1
ATOM 2161 C CA . MET A 1 262 ? -35.917 3.257 -10.505 1.00 41.72 262 MET A CA 1
ATOM 2162 C C . MET A 1 262 ? -34.498 3.280 -9.929 1.00 41.72 262 MET A C 1
ATOM 2164 O O . MET A 1 262 ? -33.708 4.086 -10.393 1.00 41.72 262 MET A O 1
ATOM 2168 N N . GLU A 1 263 ? -34.207 2.460 -8.916 1.00 44.12 263 GLU A N 1
ATOM 2169 C CA . GLU A 1 263 ? -32.851 1.925 -8.668 1.00 44.12 263 GLU A CA 1
ATOM 2170 C C . GLU A 1 263 ? -32.743 0.877 -7.550 1.00 44.12 263 GLU A C 1
ATOM 2172 O O . GLU A 1 263 ? -31.685 0.280 -7.417 1.00 44.12 263 GLU A O 1
ATOM 2177 N N . ASP A 1 264 ? -33.818 0.531 -6.835 1.00 37.72 264 ASP A N 1
ATOM 2178 C CA . ASP A 1 264 ? -33.786 -0.576 -5.869 1.00 37.72 264 ASP A CA 1
ATOM 2179 C C . ASP A 1 264 ? -34.786 -1.671 -6.249 1.00 37.72 264 ASP A C 1
ATOM 2181 O O . ASP A 1 264 ? -35.968 -1.625 -5.905 1.00 37.72 264 ASP A O 1
ATOM 2185 N N . ASN A 1 265 ? -34.303 -2.686 -6.969 1.00 37.69 265 ASN A N 1
ATOM 2186 C CA . ASN A 1 265 ? -35.017 -3.946 -7.141 1.00 37.69 265 ASN A CA 1
ATOM 2187 C C . ASN A 1 265 ? -34.372 -5.023 -6.244 1.00 37.69 265 ASN A C 1
ATOM 2189 O O . ASN A 1 265 ? -33.276 -5.486 -6.561 1.00 37.69 265 ASN A O 1
ATOM 2193 N N . PRO A 1 266 ? -35.019 -5.462 -5.147 1.00 41.59 266 PRO A N 1
ATOM 2194 C CA . PRO A 1 266 ? -34.428 -6.386 -4.176 1.00 41.59 266 PRO A CA 1
ATOM 2195 C C . PRO A 1 266 ? -34.520 -7.869 -4.588 1.00 41.59 266 PRO A C 1
ATOM 2197 O O . PRO A 1 266 ? -34.322 -8.747 -3.754 1.00 41.59 266 PRO A O 1
ATOM 2200 N N . PHE A 1 267 ? -34.808 -8.168 -5.861 1.00 35.81 267 PHE A N 1
ATOM 2201 C CA . PHE A 1 267 ? -34.932 -9.538 -6.385 1.00 35.81 267 PHE A CA 1
ATOM 2202 C C . PHE A 1 267 ? -33.931 -9.899 -7.498 1.00 35.81 267 PHE A C 1
ATOM 2204 O O . PHE A 1 267 ? -34.142 -10.871 -8.219 1.00 35.81 267 PHE A O 1
ATOM 2211 N N . TYR A 1 268 ? -32.817 -9.172 -7.628 1.00 41.56 268 TYR A N 1
ATOM 2212 C CA . TYR A 1 268 ? -31.759 -9.504 -8.591 1.00 41.56 268 TYR A CA 1
ATOM 2213 C C . TYR A 1 268 ? -30.421 -9.761 -7.885 1.00 41.56 268 TYR A C 1
ATOM 2215 O O . TYR A 1 268 ? -29.721 -8.835 -7.485 1.00 41.56 268 TYR A O 1
ATOM 2223 N N . LEU A 1 269 ? -30.068 -11.041 -7.734 1.00 45.03 269 LEU A N 1
ATOM 2224 C CA . LEU A 1 269 ? -28.781 -11.500 -7.202 1.00 45.03 269 LEU A CA 1
ATOM 2225 C C . LEU A 1 269 ? -27.639 -11.164 -8.195 1.00 45.03 269 LEU A C 1
ATOM 2227 O O . LEU A 1 269 ? -27.669 -11.640 -9.332 1.00 45.03 269 LEU A O 1
ATOM 2231 N N . PRO A 1 270 ? -26.607 -10.381 -7.810 1.00 44.94 270 PRO A N 1
ATOM 2232 C CA . PRO A 1 270 ? -25.559 -9.904 -8.729 1.00 44.94 270 PRO A CA 1
ATOM 2233 C C . PRO A 1 270 ? -24.576 -10.961 -9.274 1.00 44.94 270 PRO A C 1
ATOM 2235 O O . PRO A 1 270 ? -23.742 -10.619 -10.118 1.00 44.94 270 PRO A O 1
ATOM 2238 N N . GLY A 1 271 ? -24.617 -12.204 -8.780 1.00 46.91 271 GLY A N 1
ATOM 2239 C CA . GLY A 1 271 ? -23.598 -13.231 -9.044 1.00 46.91 271 GLY A CA 1
ATOM 2240 C C . GLY A 1 271 ? -23.913 -14.190 -10.198 1.00 46.91 271 GLY A C 1
ATOM 2241 O O . GLY A 1 271 ? -23.079 -14.388 -11.081 1.00 46.91 271 GLY A O 1
ATOM 2242 N N . GLU A 1 272 ? -25.116 -14.772 -10.228 1.00 48.09 272 GLU A N 1
ATOM 2243 C CA . GLU A 1 272 ? -25.443 -15.871 -11.156 1.00 48.09 272 GLU A CA 1
ATOM 2244 C C . GLU A 1 272 ? -25.561 -15.425 -12.618 1.00 48.09 272 GLU A C 1
ATOM 2246 O O . GLU A 1 272 ? -25.067 -16.101 -13.523 1.00 48.09 272 GLU A O 1
ATOM 2251 N N . PHE A 1 273 ? -26.155 -14.253 -12.857 1.00 50.59 273 PHE A N 1
ATOM 2252 C CA . PHE A 1 273 ? -26.417 -13.768 -14.213 1.00 50.59 273 PHE A CA 1
ATOM 2253 C C . PHE A 1 273 ? -25.129 -13.406 -14.966 1.00 50.59 273 PHE A C 1
ATOM 2255 O O . PHE A 1 273 ? -25.019 -13.635 -16.170 1.00 50.59 273 PHE A O 1
ATOM 2262 N N . LYS A 1 274 ? -24.109 -12.913 -14.248 1.00 64.81 274 LYS A N 1
ATOM 2263 C CA . LYS A 1 274 ? -22.827 -12.531 -14.852 1.00 64.81 274 LYS A CA 1
ATOM 2264 C C . LYS A 1 274 ? -22.048 -13.747 -15.342 1.00 64.81 274 LYS A C 1
ATOM 2266 O O . LYS A 1 274 ? -21.534 -13.711 -16.448 1.00 64.81 274 LYS A O 1
ATOM 2271 N N . TYR A 1 275 ? -21.999 -14.842 -14.584 1.00 65.62 275 TYR A N 1
ATOM 2272 C CA . TYR A 1 275 ? -21.211 -16.019 -14.973 1.00 65.62 275 TYR A CA 1
ATOM 2273 C C . TYR A 1 275 ? -21.771 -16.723 -16.217 1.00 65.62 275 TYR A C 1
ATOM 2275 O O . TYR A 1 275 ? -21.017 -17.125 -17.103 1.00 65.62 275 TYR A O 1
ATOM 2283 N N . GLN A 1 276 ? -23.098 -16.854 -16.306 1.00 72.50 276 GLN A N 1
ATOM 2284 C CA . GLN A 1 276 ? -23.741 -17.488 -17.456 1.00 72.50 276 GLN A CA 1
ATOM 2285 C C . GLN A 1 276 ? -23.579 -16.642 -18.727 1.00 72.50 276 GLN A C 1
ATOM 2287 O O . GLN A 1 276 ? -23.217 -17.188 -19.766 1.00 72.50 276 GLN A O 1
ATOM 2292 N N . GLN A 1 277 ? -23.719 -15.315 -18.618 1.00 78.69 277 GLN A N 1
ATOM 2293 C CA . GLN A 1 277 ? -23.421 -14.392 -19.718 1.00 78.69 277 GLN A CA 1
ATOM 2294 C C . GLN A 1 277 ? -21.944 -14.417 -20.117 1.00 78.69 277 GLN A C 1
ATOM 2296 O O . GLN A 1 277 ? -21.631 -14.438 -21.304 1.00 78.69 277 GLN A O 1
ATOM 2301 N N . MET A 1 278 ? -21.031 -14.479 -19.143 1.00 83.38 278 MET A N 1
ATOM 2302 C CA . MET A 1 278 ? -19.597 -14.571 -19.413 1.00 83.38 278 MET A CA 1
ATOM 2303 C C . MET A 1 278 ? -19.210 -15.876 -20.103 1.00 83.38 278 MET A C 1
ATOM 2305 O O . MET A 1 278 ? -18.240 -15.895 -20.848 1.00 83.38 278 MET A O 1
ATOM 2309 N N . GLY A 1 279 ? -19.951 -16.967 -19.888 1.00 85.88 279 GLY A N 1
ATOM 2310 C CA . GLY A 1 279 ? -19.742 -18.229 -20.595 1.00 85.88 279 GLY A CA 1
ATOM 2311 C C . GLY A 1 279 ? -20.067 -18.153 -22.092 1.00 85.88 279 GLY A C 1
ATOM 2312 O O . GLY A 1 279 ? -19.508 -18.923 -22.874 1.00 85.88 279 GLY A O 1
ATOM 2313 N N . GLU A 1 280 ? -20.939 -17.231 -22.496 1.00 91.94 280 GLU A N 1
ATOM 2314 C CA . GLU A 1 280 ? -21.366 -17.027 -23.887 1.00 91.94 280 GLU A CA 1
ATOM 2315 C C . GLU A 1 280 ? -20.484 -16.033 -24.652 1.00 91.94 280 GLU A C 1
ATOM 2317 O O . GLU A 1 280 ? -20.702 -15.810 -25.840 1.00 91.94 280 GLU A O 1
ATOM 2322 N N . TRP A 1 281 ? -19.463 -15.469 -24.002 1.00 94.44 281 TRP A N 1
ATOM 2323 C CA . TRP A 1 281 ? -18.548 -14.528 -24.636 1.00 94.44 281 TRP A CA 1
ATOM 2324 C C . TRP A 1 281 ? -17.753 -15.157 -25.774 1.00 94.44 281 TRP A C 1
ATOM 2326 O O . TRP A 1 281 ? -17.231 -16.275 -25.668 1.00 94.44 281 TRP A O 1
ATOM 2336 N N . ASP A 1 282 ? -17.640 -14.396 -26.858 1.00 93.62 282 ASP A N 1
ATOM 2337 C CA . ASP A 1 282 ? -16.734 -14.700 -27.949 1.00 93.62 282 ASP A CA 1
ATOM 2338 C C . ASP A 1 282 ? -15.292 -14.301 -27.600 1.00 93.62 282 ASP A C 1
ATOM 2340 O O . ASP A 1 282 ? -14.994 -13.749 -26.537 1.00 93.62 282 ASP A O 1
ATOM 2344 N N . SER A 1 283 ? -14.365 -14.635 -28.498 1.00 95.00 283 SER A N 1
ATOM 2345 C CA . SER A 1 283 ? -12.946 -14.413 -28.235 1.00 95.00 283 SER A CA 1
ATOM 2346 C C . SER A 1 283 ? -12.561 -12.947 -28.138 1.00 95.00 283 SER A C 1
ATOM 2348 O O . SER A 1 283 ? -11.586 -12.652 -27.448 1.00 95.00 283 SER A O 1
ATOM 2350 N N . ASP A 1 284 ? -13.264 -12.059 -28.830 1.00 92.69 284 ASP A N 1
ATOM 2351 C CA . ASP A 1 284 ? -12.926 -10.642 -28.840 1.00 92.69 284 ASP A CA 1
ATOM 2352 C C . ASP A 1 284 ? -13.435 -9.988 -27.550 1.00 92.69 284 ASP A C 1
ATOM 2354 O O . ASP A 1 284 ? -12.650 -9.353 -26.847 1.00 92.69 284 ASP A O 1
ATOM 2358 N N . THR A 1 285 ? -14.664 -10.311 -27.129 1.00 93.12 285 THR A N 1
ATOM 2359 C CA . THR A 1 285 ? -15.224 -9.903 -25.829 1.00 93.12 285 THR A CA 1
ATOM 2360 C C . THR A 1 285 ? -14.361 -10.391 -24.661 1.00 93.12 285 THR A C 1
ATOM 2362 O O . THR A 1 285 ? -14.104 -9.649 -23.712 1.00 93.12 285 THR A O 1
ATOM 2365 N N . CYS A 1 286 ? -13.852 -11.630 -24.719 1.00 93.50 286 CYS A N 1
ATOM 2366 C CA . CYS A 1 286 ? -12.923 -12.136 -23.705 1.00 93.50 286 CYS A CA 1
ATOM 2367 C C . CYS A 1 286 ? -11.626 -11.314 -23.644 1.00 93.50 286 CYS A C 1
ATOM 2369 O O . CYS A 1 286 ? -11.145 -11.012 -22.552 1.00 93.50 286 CYS A O 1
ATOM 2371 N N . LYS A 1 287 ? -11.051 -10.942 -24.795 1.00 95.38 287 LYS A N 1
ATOM 2372 C CA . LYS A 1 287 ? -9.809 -10.156 -24.856 1.00 95.38 287 LYS A CA 1
ATOM 2373 C C . LYS A 1 287 ? -10.015 -8.726 -24.360 1.00 95.38 287 LYS A C 1
ATOM 2375 O O . LYS A 1 287 ? -9.169 -8.238 -23.612 1.00 95.38 287 LYS A O 1
ATOM 2380 N N . GLU A 1 288 ? -11.131 -8.096 -24.720 1.00 93.00 288 GLU A N 1
ATOM 2381 C CA . GLU A 1 288 ? -11.525 -6.777 -24.208 1.00 93.00 288 GLU A CA 1
ATOM 2382 C C . GLU A 1 288 ? -11.681 -6.805 -22.689 1.00 93.00 288 GLU A C 1
ATOM 2384 O O . GLU A 1 288 ? -11.054 -6.017 -21.985 1.00 93.00 288 GLU A O 1
ATOM 2389 N N . TRP A 1 289 ? -12.399 -7.794 -22.151 1.00 94.50 289 TRP A N 1
ATOM 2390 C CA . TRP A 1 289 ? -12.560 -7.910 -20.705 1.00 94.50 289 TRP A CA 1
ATOM 2391 C C . TRP A 1 289 ? -11.231 -8.106 -19.966 1.00 94.50 289 TRP A C 1
ATOM 2393 O O . TRP A 1 289 ? -11.048 -7.559 -18.875 1.00 94.50 289 TRP A O 1
ATOM 2403 N N . ILE A 1 290 ? -10.299 -8.885 -20.531 1.00 94.38 290 ILE A N 1
ATOM 2404 C CA . ILE A 1 290 ? -8.953 -9.060 -19.964 1.00 94.38 290 ILE A CA 1
ATOM 2405 C C . ILE A 1 290 ? -8.195 -7.728 -19.969 1.00 94.38 290 ILE A C 1
ATOM 2407 O O . ILE A 1 290 ? -7.546 -7.398 -18.974 1.00 94.38 290 ILE A O 1
ATOM 2411 N N . TYR A 1 291 ? -8.287 -6.970 -21.063 1.00 92.88 291 TYR A N 1
ATOM 2412 C CA . TYR A 1 291 ? -7.660 -5.660 -21.196 1.00 92.88 291 TYR A CA 1
ATOM 2413 C C . TYR A 1 291 ? -8.192 -4.681 -20.142 1.00 92.88 291 TYR A C 1
ATOM 2415 O O . TYR A 1 291 ? -7.417 -4.207 -19.313 1.00 92.88 291 TYR A O 1
ATOM 2423 N N . ASP A 1 292 ? -9.510 -4.487 -20.078 1.00 90.06 292 ASP A N 1
ATOM 2424 C CA . ASP A 1 292 ? -10.173 -3.594 -19.116 1.00 90.06 292 ASP A CA 1
ATOM 2425 C C . ASP A 1 292 ? -9.908 -4.021 -17.666 1.00 90.06 292 ASP A C 1
ATOM 2427 O O . ASP A 1 292 ? -9.730 -3.210 -16.752 1.00 90.06 292 ASP A O 1
ATOM 2431 N N . SER A 1 293 ? -9.843 -5.335 -17.438 1.00 90.25 293 SER A N 1
ATOM 2432 C CA . SER A 1 293 ? -9.583 -5.908 -16.120 1.00 90.25 293 SER A CA 1
ATOM 2433 C C . SER A 1 293 ? -8.204 -5.596 -15.568 1.00 90.25 293 SER A C 1
ATOM 2435 O O . SER A 1 293 ? -8.047 -5.641 -14.342 1.00 90.25 293 SER A O 1
ATOM 2437 N N . LEU A 1 294 ? -7.238 -5.338 -16.447 1.00 90.94 294 LEU A N 1
ATOM 2438 C CA . LEU A 1 294 ? -5.853 -5.047 -16.102 1.00 90.94 294 LEU A CA 1
ATOM 2439 C C . LEU A 1 294 ? -5.492 -3.576 -16.337 1.00 90.94 294 LEU A C 1
ATOM 2441 O O . LEU A 1 294 ? -4.502 -3.121 -15.774 1.00 90.94 294 LEU A O 1
ATOM 2445 N N . GLU A 1 295 ? -6.296 -2.817 -17.087 1.00 86.88 295 GLU A N 1
ATOM 2446 C CA . GLU A 1 295 ? -6.003 -1.432 -17.472 1.00 86.88 295 GLU A CA 1
ATOM 2447 C C . GLU A 1 295 ? -5.667 -0.536 -16.277 1.00 86.88 295 GLU A C 1
ATOM 2449 O O . GLU A 1 295 ? -4.645 0.147 -16.269 1.00 86.88 295 GLU A O 1
ATOM 2454 N N . ASN A 1 296 ? -6.472 -0.609 -15.218 1.00 79.62 296 ASN A N 1
ATOM 2455 C CA . ASN A 1 296 ? -6.289 0.217 -14.023 1.00 79.62 296 ASN A CA 1
ATOM 2456 C C . ASN A 1 296 ? -5.030 -0.131 -13.205 1.00 79.62 296 ASN A C 1
ATOM 2458 O O . ASN A 1 296 ? -4.654 0.627 -12.311 1.00 79.62 296 ASN A O 1
ATOM 2462 N N . GLY A 1 297 ? -4.408 -1.286 -13.466 1.00 77.94 297 GLY A N 1
ATOM 2463 C CA . GLY A 1 297 ? -3.248 -1.790 -12.730 1.00 77.94 297 GLY A CA 1
ATOM 2464 C C . GLY A 1 297 ? -1.931 -1.750 -13.504 1.00 77.94 297 GLY A C 1
ATOM 2465 O O . GLY A 1 297 ? -0.898 -2.041 -12.905 1.00 77.94 297 GLY A O 1
ATOM 2466 N N . LEU A 1 298 ? -1.954 -1.406 -14.797 1.00 85.31 298 LEU A N 1
ATOM 2467 C CA . LEU A 1 298 ? -0.791 -1.468 -15.686 1.00 85.31 298 LEU A CA 1
ATOM 2468 C C . LEU A 1 298 ? -0.327 -0.079 -16.137 1.00 85.31 298 LEU A C 1
ATOM 2470 O O . LEU A 1 298 ? -1.125 0.835 -16.346 1.00 85.31 298 LEU A O 1
ATOM 2474 N N . THR A 1 299 ? 0.985 0.096 -16.316 1.00 87.25 299 THR A N 1
ATOM 2475 C CA . THR A 1 299 ? 1.530 1.315 -16.935 1.00 87.25 299 THR A CA 1
ATOM 2476 C C . THR A 1 299 ? 1.202 1.352 -18.429 1.00 87.25 299 THR A C 1
ATOM 2478 O O . THR A 1 299 ? 0.937 0.326 -19.049 1.00 87.25 299 THR A O 1
ATOM 2481 N N . SER A 1 300 ? 1.264 2.527 -19.068 1.00 81.75 300 SER A N 1
ATOM 2482 C CA . SER A 1 300 ? 0.971 2.663 -20.507 1.00 81.75 300 SER A CA 1
ATOM 2483 C C . SER A 1 300 ? 1.804 1.729 -21.400 1.00 81.75 300 SER A C 1
ATOM 2485 O O . SER A 1 300 ? 1.339 1.318 -22.461 1.00 81.75 300 SER A O 1
ATOM 2487 N N . LEU A 1 301 ? 3.026 1.379 -20.981 1.00 78.00 301 LEU A N 1
ATOM 2488 C CA . LEU A 1 301 ? 3.885 0.445 -21.710 1.00 78.00 301 LEU A CA 1
ATOM 2489 C C . LEU A 1 301 ? 3.470 -1.015 -21.482 1.00 78.00 301 LEU A C 1
ATOM 2491 O O . LEU A 1 301 ? 3.450 -1.798 -22.429 1.00 78.00 301 LEU A O 1
ATOM 2495 N N . GLU A 1 302 ? 3.124 -1.384 -20.249 1.00 86.50 302 GLU A N 1
ATOM 2496 C CA . GLU A 1 302 ? 2.605 -2.715 -19.915 1.00 86.50 302 GLU A CA 1
ATOM 2497 C C . GLU A 1 302 ? 1.261 -2.977 -20.597 1.00 86.50 302 GLU A C 1
ATOM 2499 O O . GLU A 1 302 ? 1.043 -4.066 -21.120 1.00 86.50 302 GLU A O 1
ATOM 2504 N N . LEU A 1 303 ? 0.413 -1.952 -20.692 1.00 88.44 303 LEU A N 1
ATOM 2505 C CA . LEU A 1 303 ? -0.841 -1.973 -21.436 1.00 88.44 303 LEU A CA 1
ATOM 2506 C C . LEU A 1 303 ? -0.605 -2.255 -22.929 1.00 88.44 303 LEU A C 1
ATOM 2508 O O . LEU A 1 303 ? -1.280 -3.086 -23.534 1.00 88.44 303 LEU A O 1
ATOM 2512 N N . GLN A 1 304 ? 0.418 -1.624 -23.516 1.00 88.31 304 GLN A N 1
ATOM 2513 C CA . GLN A 1 304 ? 0.808 -1.861 -24.906 1.00 88.31 304 GLN A CA 1
ATOM 2514 C C . GLN A 1 304 ? 1.358 -3.284 -25.110 1.00 88.31 304 GLN A C 1
ATOM 2516 O O . GLN A 1 304 ? 1.049 -3.936 -26.107 1.00 88.31 304 GLN A O 1
ATOM 2521 N N . GLN A 1 305 ? 2.147 -3.802 -24.162 1.00 90.69 305 GLN A N 1
ATOM 2522 C CA . GLN A 1 305 ? 2.623 -5.189 -24.196 1.00 90.69 305 GLN A CA 1
ATOM 2523 C C . GLN A 1 305 ? 1.482 -6.195 -24.016 1.00 90.69 305 GLN A C 1
ATOM 2525 O O . GLN A 1 305 ? 1.460 -7.219 -24.701 1.00 90.69 305 GLN A O 1
ATOM 2530 N N . LEU A 1 306 ? 0.532 -5.907 -23.125 1.00 92.94 306 LEU A N 1
ATOM 2531 C CA . LEU A 1 306 ? -0.677 -6.697 -22.929 1.00 92.94 306 LEU A CA 1
ATOM 2532 C C . LEU A 1 306 ? -1.494 -6.740 -24.219 1.00 92.94 306 LEU A C 1
ATOM 2534 O O . LEU A 1 306 ? -1.881 -7.823 -24.640 1.00 92.94 306 LEU A O 1
ATOM 2538 N N . PHE A 1 307 ? -1.673 -5.604 -24.893 1.00 92.06 307 PHE A N 1
ATOM 2539 C CA . PHE A 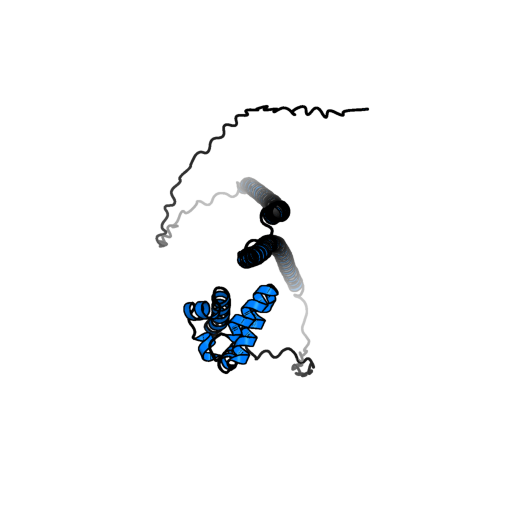1 307 ? -2.367 -5.536 -26.177 1.00 92.06 307 PHE A CA 1
ATOM 2540 C C . PHE A 1 307 ? -1.743 -6.475 -27.223 1.00 92.06 307 PHE A C 1
ATOM 2542 O O . PHE A 1 307 ? -2.445 -7.282 -27.832 1.00 92.06 307 PHE A O 1
ATOM 2549 N N . PHE A 1 308 ? -0.413 -6.466 -27.379 1.00 91.81 308 PHE A N 1
ATOM 2550 C CA . PHE A 1 308 ? 0.267 -7.396 -28.291 1.00 91.81 308 PHE A CA 1
ATOM 2551 C C . PHE A 1 308 ? 0.122 -8.865 -27.876 1.00 91.81 308 PHE A C 1
ATOM 2553 O O . PHE A 1 308 ? -0.034 -9.735 -28.735 1.00 91.81 308 PHE A O 1
ATOM 2560 N N . LYS A 1 309 ? 0.153 -9.161 -26.574 1.00 92.81 309 LYS A N 1
ATOM 2561 C CA . LYS A 1 309 ? -0.080 -10.522 -26.070 1.00 92.81 309 LYS A CA 1
ATOM 2562 C C . LYS A 1 309 ? -1.512 -10.982 -26.336 1.00 92.81 309 LYS A C 1
ATOM 2564 O O . LYS A 1 309 ? -1.700 -12.102 -26.793 1.00 92.81 309 LYS A O 1
ATOM 2569 N N . LEU A 1 310 ? -2.502 -10.113 -26.145 1.00 94.00 310 LEU A N 1
ATOM 2570 C CA . LEU A 1 310 ? -3.910 -10.404 -26.423 1.00 94.00 310 LEU A CA 1
ATOM 2571 C C . LEU A 1 310 ? -4.168 -10.641 -27.911 1.00 94.00 310 LEU A C 1
ATOM 2573 O O . LEU A 1 310 ? -4.935 -11.537 -28.257 1.00 94.00 310 LEU A O 1
ATOM 2577 N N . ILE A 1 311 ? -3.490 -9.920 -28.808 1.00 91.12 311 ILE A N 1
ATOM 2578 C CA . ILE A 1 311 ? -3.562 -10.198 -30.251 1.00 91.12 311 ILE A CA 1
ATOM 2579 C C . ILE A 1 311 ? -3.090 -11.627 -30.552 1.00 91.12 311 ILE A C 1
ATOM 2581 O O . ILE A 1 311 ? -3.772 -12.354 -31.275 1.00 91.12 311 ILE A O 1
ATOM 2585 N N . ASN A 1 312 ? -1.970 -12.041 -29.954 1.00 90.88 312 ASN A N 1
ATOM 2586 C CA . ASN A 1 312 ? -1.360 -13.357 -30.175 1.00 90.88 312 ASN A CA 1
ATOM 2587 C C . ASN A 1 312 ? -1.999 -14.489 -29.355 1.00 90.88 312 ASN A C 1
ATOM 2589 O O . ASN A 1 312 ? -1.694 -15.659 -29.577 1.00 90.88 312 ASN A O 1
ATOM 2593 N N . MET A 1 313 ? -2.881 -14.154 -28.415 1.00 92.31 313 MET A N 1
ATOM 2594 C CA . MET A 1 313 ? -3.579 -15.117 -27.577 1.00 92.31 313 MET A CA 1
ATOM 2595 C C . MET A 1 313 ? -4.502 -16.014 -28.424 1.00 92.31 313 MET A C 1
ATOM 2597 O O . MET A 1 313 ? -5.190 -15.498 -29.322 1.00 92.31 313 MET A O 1
ATOM 2601 N N . PRO A 1 314 ? -4.578 -17.328 -28.121 1.00 92.12 314 PRO A N 1
ATOM 2602 C CA . PRO A 1 314 ? -5.490 -18.243 -28.796 1.00 92.12 314 PRO A CA 1
ATOM 2603 C C . PRO A 1 314 ? -6.935 -17.745 -28.764 1.00 92.12 314 PRO A C 1
ATOM 2605 O O . PRO A 1 314 ? -7.357 -17.067 -27.825 1.00 92.12 314 PRO A O 1
ATOM 2608 N N . ARG A 1 315 ? -7.714 -18.105 -29.788 1.00 94.44 315 ARG A N 1
ATOM 2609 C CA . ARG A 1 315 ? -9.145 -17.791 -29.824 1.00 94.44 315 ARG A CA 1
ATOM 2610 C C . ARG A 1 315 ? -9.874 -18.632 -28.780 1.00 94.44 315 ARG A C 1
ATOM 2612 O O . ARG A 1 315 ? -10.179 -19.796 -29.032 1.00 94.44 315 ARG A O 1
ATOM 2619 N N . ILE A 1 316 ? -10.129 -18.044 -27.617 1.00 94.06 316 ILE A N 1
ATOM 2620 C CA . ILE A 1 316 ? -10.837 -18.690 -26.513 1.00 94.06 316 ILE A CA 1
ATOM 2621 C C . ILE A 1 316 ? -12.181 -18.007 -26.293 1.00 94.06 316 ILE A C 1
ATOM 2623 O O . ILE A 1 316 ? -12.253 -16.790 -26.266 1.00 94.06 316 ILE A O 1
ATOM 2627 N N . GLY A 1 317 ? -13.250 -18.785 -26.148 1.00 94.19 317 GLY A N 1
ATOM 2628 C CA . GLY A 1 317 ? -14.536 -18.255 -25.695 1.00 94.19 317 GLY A CA 1
ATOM 2629 C C . GLY A 1 317 ? -14.645 -18.265 -24.172 1.00 94.19 317 GLY A C 1
ATOM 2630 O O . GLY A 1 317 ? -13.842 -18.901 -23.480 1.00 94.19 317 GLY A O 1
ATOM 2631 N N . GLY A 1 318 ? -15.707 -17.653 -23.660 1.00 92.44 318 GLY A N 1
ATOM 2632 C CA . GLY A 1 318 ? -16.005 -17.534 -22.235 1.00 92.44 318 GLY A CA 1
ATOM 2633 C C . GLY A 1 318 ? -15.905 -18.839 -21.443 1.00 92.44 318 GLY A C 1
ATOM 2634 O O . GLY A 1 318 ? -15.225 -18.908 -20.421 1.00 92.44 318 GLY A O 1
ATOM 2635 N N . LYS A 1 319 ? -16.494 -19.930 -21.953 1.00 91.88 319 LYS A N 1
ATOM 2636 C CA . LYS A 1 319 ? -16.386 -21.267 -21.327 1.00 91.88 319 LYS A CA 1
ATOM 2637 C C . LYS A 1 319 ? -14.940 -21.738 -21.157 1.00 91.88 319 LYS A C 1
ATOM 2639 O O . LYS A 1 319 ? -14.603 -22.317 -20.129 1.00 91.88 319 LYS A O 1
ATOM 2644 N N . ARG A 1 320 ? -14.089 -21.508 -22.163 1.00 93.75 320 ARG A N 1
ATOM 2645 C CA . ARG A 1 320 ? -12.675 -21.907 -22.117 1.00 93.75 320 ARG A CA 1
ATOM 2646 C C . ARG A 1 320 ? -11.878 -20.995 -21.188 1.00 93.75 320 ARG A C 1
ATOM 2648 O O . ARG A 1 320 ? -10.989 -21.493 -20.518 1.00 93.75 320 ARG A O 1
ATOM 2655 N N . MET A 1 321 ? -12.244 -19.718 -21.095 1.00 93.31 321 MET A N 1
ATOM 2656 C CA . MET A 1 321 ? -11.636 -18.745 -20.184 1.00 93.31 321 MET A CA 1
ATOM 2657 C C . MET A 1 321 ? -11.707 -19.201 -18.715 1.00 93.31 321 MET A C 1
ATOM 2659 O O . MET A 1 321 ? -10.699 -19.177 -18.018 1.00 93.31 321 MET A O 1
ATOM 2663 N N . PHE A 1 322 ? -12.864 -19.691 -18.254 1.00 90.94 322 PHE A N 1
ATOM 2664 C CA . PHE A 1 322 ? -13.017 -20.209 -16.882 1.00 90.94 322 PHE A CA 1
ATOM 2665 C C . PHE A 1 322 ? -12.484 -21.629 -16.673 1.00 90.94 322 PHE A C 1
ATOM 2667 O O . PHE A 1 322 ? -12.212 -22.012 -15.540 1.00 90.94 322 PHE A O 1
ATOM 2674 N N . GLY A 1 323 ? -12.393 -22.426 -17.739 1.00 91.50 323 GLY A N 1
ATOM 2675 C CA . GLY A 1 323 ? -11.886 -23.798 -17.677 1.00 91.50 323 GLY A CA 1
ATOM 2676 C C . GLY A 1 323 ? -10.376 -23.923 -17.874 1.00 91.50 323 GLY A C 1
ATOM 2677 O O . GLY A 1 323 ? -9.866 -25.038 -17.802 1.00 91.50 323 GLY A O 1
ATOM 2678 N N . ALA A 1 324 ? -9.688 -22.822 -18.181 1.00 94.75 324 ALA A N 1
ATOM 2679 C CA . ALA A 1 324 ? -8.255 -22.813 -18.427 1.00 94.75 324 ALA A CA 1
ATOM 2680 C C . ALA A 1 324 ? -7.462 -22.903 -17.120 1.00 94.75 324 ALA A C 1
ATOM 2682 O O . ALA A 1 324 ? -7.832 -22.272 -16.125 1.00 94.75 324 ALA A O 1
ATOM 2683 N N . THR A 1 325 ? -6.381 -23.683 -17.125 1.00 95.38 325 THR A N 1
ATOM 2684 C CA . THR A 1 325 ? -5.527 -23.845 -15.938 1.00 95.38 325 THR A CA 1
ATOM 2685 C C . THR A 1 325 ? -4.588 -22.654 -15.759 1.00 95.38 325 THR A C 1
ATOM 2687 O O . THR A 1 325 ? -4.399 -21.841 -16.667 1.00 95.38 325 THR A O 1
ATOM 2690 N N . GLU A 1 326 ? -3.981 -22.542 -14.578 1.00 95.25 326 GLU A N 1
ATOM 2691 C CA . GLU A 1 326 ? -2.986 -21.507 -14.294 1.00 95.25 326 GLU A CA 1
ATOM 2692 C C . GLU A 1 326 ? -1.835 -21.535 -15.310 1.00 95.25 326 GLU A C 1
ATOM 2694 O O . GLU A 1 326 ? -1.413 -20.489 -15.802 1.00 95.25 326 GLU A O 1
ATOM 2699 N N . GLU A 1 327 ? -1.368 -22.728 -15.679 1.00 95.19 327 GLU A N 1
ATOM 2700 C CA . GLU A 1 327 ? -0.274 -22.919 -16.632 1.00 95.19 327 GLU A CA 1
ATOM 2701 C C . GLU A 1 327 ? -0.644 -22.417 -18.029 1.00 95.19 327 GLU A C 1
ATOM 2703 O O . GLU A 1 327 ? 0.162 -21.738 -18.664 1.00 95.19 327 GLU A O 1
ATOM 2708 N N . GLU A 1 328 ? -1.872 -22.686 -18.484 1.00 95.69 328 GLU A N 1
ATOM 2709 C CA . GLU A 1 328 ? -2.377 -22.185 -19.768 1.00 95.69 328 GLU A CA 1
ATOM 2710 C C . GLU A 1 328 ? -2.451 -20.650 -19.763 1.00 95.69 328 GLU A C 1
ATOM 2712 O O . GLU A 1 328 ? -2.037 -19.990 -20.716 1.00 95.69 328 GLU A O 1
ATOM 2717 N N . TRP A 1 329 ? -2.901 -20.053 -18.657 1.00 96.69 329 TRP A N 1
ATOM 2718 C CA . TRP A 1 329 ? -2.925 -18.599 -18.502 1.00 96.69 329 TRP A CA 1
ATOM 2719 C C . TRP A 1 329 ? -1.527 -17.975 -18.514 1.00 96.69 329 TRP A C 1
ATOM 2721 O O . TRP A 1 329 ? -1.320 -16.927 -19.140 1.00 96.69 329 TRP A O 1
ATOM 2731 N N . VAL A 1 330 ? -0.561 -18.611 -17.850 1.00 95.25 330 VAL A N 1
ATOM 2732 C CA . VAL A 1 330 ? 0.846 -18.191 -17.863 1.00 95.25 330 VAL A CA 1
ATOM 2733 C C . VAL A 1 330 ? 1.442 -18.325 -19.259 1.00 95.25 330 VAL A C 1
ATOM 2735 O O . VAL A 1 330 ? 2.175 -17.437 -19.690 1.00 95.25 330 VAL A O 1
ATOM 2738 N N . GLU A 1 331 ? 1.106 -19.374 -20.002 1.00 95.62 331 GLU A N 1
ATOM 2739 C CA . GLU A 1 331 ? 1.547 -19.532 -21.387 1.00 95.62 331 GLU A CA 1
ATOM 2740 C C . GLU A 1 331 ? 1.024 -18.391 -22.276 1.00 95.62 331 GLU A C 1
ATOM 2742 O O . GLU A 1 331 ? 1.773 -17.826 -23.074 1.00 95.62 331 GLU A O 1
ATOM 2747 N N . TRP A 1 332 ? -0.237 -17.987 -22.101 1.00 95.00 332 TRP A N 1
ATOM 2748 C CA . TRP A 1 332 ? -0.864 -16.963 -22.942 1.00 95.00 332 TRP A CA 1
ATOM 2749 C C . TRP A 1 332 ? -0.425 -15.536 -22.613 1.00 95.00 332 TRP A C 1
ATOM 2751 O O . TRP A 1 332 ? -0.202 -14.727 -23.515 1.00 95.00 332 TRP A O 1
ATOM 2761 N N . LEU A 1 333 ? -0.324 -15.196 -21.326 1.00 94.81 333 LEU A N 1
ATOM 2762 C CA . LEU A 1 333 ? -0.162 -13.806 -20.877 1.00 94.81 333 LEU A CA 1
ATOM 2763 C C . LEU A 1 333 ? 1.075 -13.580 -19.988 1.00 94.81 333 LEU A C 1
ATOM 2765 O O . LEU A 1 333 ? 1.356 -12.442 -19.576 1.00 94.81 333 LEU A O 1
ATOM 2769 N N . ALA A 1 334 ? 1.876 -14.621 -19.751 1.00 92.44 334 ALA A N 1
ATOM 2770 C CA . ALA A 1 334 ? 2.961 -14.644 -18.771 1.00 92.44 334 ALA A CA 1
ATOM 2771 C C . ALA A 1 334 ? 2.437 -14.311 -17.363 1.00 92.44 334 ALA A C 1
ATOM 2773 O O . ALA A 1 334 ? 1.384 -14.783 -16.946 1.00 92.44 334 ALA A O 1
ATOM 2774 N N . THR A 1 335 ? 3.139 -13.453 -16.627 1.00 88.75 335 THR A N 1
ATOM 2775 C CA . THR A 1 335 ? 2.775 -13.045 -15.262 1.00 88.75 335 THR A CA 1
ATOM 2776 C C . THR A 1 335 ? 1.384 -12.414 -15.145 1.00 88.75 335 THR A C 1
ATOM 2778 O O . THR A 1 335 ? 0.760 -12.530 -14.096 1.00 88.75 335 THR A O 1
ATOM 2781 N N . HIS A 1 336 ? 0.862 -11.792 -16.209 1.00 92.44 336 HIS A N 1
ATOM 2782 C CA . HIS A 1 336 ? -0.500 -11.240 -16.224 1.00 92.44 336 HIS A CA 1
ATOM 2783 C C . HIS A 1 336 ? -1.572 -12.335 -16.252 1.00 92.44 336 HIS A C 1
ATOM 2785 O O . HIS A 1 336 ? -2.688 -12.111 -15.790 1.00 92.44 336 HIS A O 1
ATOM 2791 N N . GLY A 1 337 ? -1.225 -13.528 -16.746 1.00 93.06 337 GLY A N 1
ATOM 2792 C CA . GLY A 1 337 ? -2.103 -14.693 -16.737 1.00 93.06 337 GLY A CA 1
ATOM 2793 C C . GLY A 1 337 ? -2.485 -15.115 -15.325 1.00 93.06 337 GLY A C 1
ATOM 2794 O O . GLY A 1 337 ? -3.651 -15.395 -15.076 1.00 93.06 337 GLY A O 1
ATOM 2795 N N . LEU A 1 338 ? -1.543 -15.045 -14.379 1.00 92.75 338 LEU A N 1
ATOM 2796 C CA . LEU A 1 338 ? -1.796 -15.347 -12.965 1.00 92.75 338 LEU A CA 1
ATOM 2797 C C . LEU A 1 338 ? -2.858 -14.423 -12.359 1.00 92.75 338 LEU A C 1
ATOM 2799 O O . LEU A 1 338 ? -3.750 -14.880 -11.651 1.00 92.75 338 LEU A O 1
ATOM 2803 N N . LEU A 1 339 ? -2.786 -13.124 -12.668 1.00 92.75 339 LEU A N 1
ATOM 2804 C CA . LEU A 1 339 ? -3.738 -12.127 -12.168 1.00 92.75 339 LEU A CA 1
ATOM 2805 C C . LEU A 1 339 ? -5.145 -12.368 -12.718 1.00 92.75 339 LEU A C 1
ATOM 2807 O O . LEU A 1 339 ? -6.128 -12.241 -11.991 1.00 92.75 339 LEU A O 1
ATOM 2811 N N . ILE A 1 340 ? -5.240 -12.724 -13.999 1.00 94.38 340 ILE A N 1
ATOM 2812 C CA . ILE A 1 340 ? -6.516 -13.052 -14.636 1.00 94.38 340 ILE A CA 1
ATOM 2813 C C . ILE A 1 340 ? -7.082 -14.355 -14.083 1.00 94.38 340 ILE A C 1
ATOM 2815 O O . ILE A 1 340 ? -8.261 -14.390 -13.737 1.00 94.38 340 ILE A O 1
ATOM 2819 N N . HIS A 1 341 ? -6.255 -15.387 -13.935 1.00 94.19 341 HIS A N 1
ATOM 2820 C CA . HIS A 1 341 ? -6.661 -16.663 -13.360 1.00 94.19 341 HIS A CA 1
ATOM 2821 C C . HIS A 1 341 ? -7.208 -16.489 -11.932 1.00 94.19 341 HIS A C 1
ATOM 2823 O O . HIS A 1 341 ? -8.331 -16.911 -11.669 1.00 94.19 341 HIS A O 1
ATOM 2829 N N . ASP A 1 342 ? -6.500 -15.774 -11.048 1.00 91.62 342 ASP A N 1
ATOM 2830 C CA . ASP A 1 342 ? -6.973 -15.469 -9.685 1.00 91.62 342 ASP A CA 1
ATOM 2831 C C . ASP A 1 342 ? -8.289 -14.668 -9.700 1.00 91.62 342 ASP A C 1
ATOM 2833 O O . ASP A 1 342 ? -9.241 -14.982 -8.984 1.00 91.62 342 ASP A O 1
ATOM 2837 N N . LYS A 1 343 ? -8.406 -13.666 -10.581 1.00 91.06 343 LYS A N 1
ATOM 2838 C CA . LYS A 1 343 ? -9.636 -12.869 -10.716 1.00 91.06 343 LYS A CA 1
ATOM 2839 C C . LYS A 1 343 ? -10.824 -13.720 -11.176 1.00 91.06 343 LYS A C 1
ATOM 2841 O O . LYS A 1 343 ? -11.922 -13.568 -10.640 1.00 91.06 343 LYS A O 1
ATOM 2846 N N . LEU A 1 344 ? -10.616 -14.624 -12.132 1.00 90.81 344 LEU A N 1
ATOM 2847 C CA . LEU A 1 344 ? -11.638 -15.555 -12.617 1.00 90.81 344 LEU A CA 1
ATOM 2848 C C . LEU A 1 344 ? -12.016 -16.595 -11.555 1.00 90.81 344 LEU A C 1
ATOM 2850 O O . LEU A 1 344 ? -13.202 -16.897 -11.415 1.00 90.81 344 LEU A O 1
ATOM 2854 N N . GLN A 1 345 ? -11.051 -17.090 -10.771 1.00 89.38 345 GLN A N 1
ATOM 2855 C CA . GLN A 1 345 ? -11.318 -17.986 -9.644 1.00 89.38 345 GLN A CA 1
ATOM 2856 C C . GLN A 1 345 ? -12.169 -17.303 -8.575 1.00 89.38 345 GLN A C 1
ATOM 2858 O O . GLN A 1 345 ? -13.184 -17.864 -8.179 1.00 89.38 345 GLN A O 1
ATOM 2863 N N . ARG A 1 346 ? -11.856 -16.060 -8.188 1.00 87.44 346 ARG A N 1
ATOM 2864 C CA . ARG A 1 346 ? -12.683 -15.295 -7.235 1.00 87.44 346 ARG A CA 1
ATOM 2865 C C . ARG A 1 346 ? -14.112 -15.097 -7.736 1.00 87.44 346 ARG A C 1
ATOM 2867 O O . ARG A 1 346 ? -15.056 -15.246 -6.966 1.00 87.44 346 ARG A O 1
ATOM 2874 N N . ILE A 1 347 ? -14.289 -14.803 -9.027 1.00 83.69 347 ILE A N 1
ATOM 2875 C CA . ILE A 1 347 ? -15.622 -14.711 -9.650 1.00 83.69 347 ILE A CA 1
ATOM 2876 C C . ILE A 1 347 ? -16.348 -16.066 -9.576 1.00 83.69 347 ILE A C 1
ATOM 2878 O O . ILE A 1 347 ? -17.547 -16.108 -9.303 1.00 83.69 347 ILE A O 1
ATOM 2882 N N . ALA A 1 348 ? -15.636 -17.176 -9.783 1.00 81.69 348 ALA A N 1
ATOM 2883 C CA . ALA A 1 348 ? -16.197 -18.522 -9.707 1.00 81.69 348 ALA A CA 1
ATOM 2884 C C . ALA A 1 348 ? -16.470 -18.999 -8.263 1.00 81.69 348 ALA A C 1
ATOM 2886 O O . ALA A 1 348 ? -17.375 -19.804 -8.053 1.00 81.69 348 ALA A O 1
ATOM 2887 N N . GLU A 1 349 ? -15.721 -18.524 -7.267 1.00 78.50 349 GLU A N 1
ATOM 2888 C CA . GLU A 1 349 ? -15.879 -18.877 -5.850 1.00 78.50 349 GLU A CA 1
ATOM 2889 C C . GLU A 1 349 ? -17.073 -18.191 -5.193 1.00 78.50 349 GLU A C 1
ATOM 2891 O O . GLU A 1 349 ? -17.768 -18.833 -4.407 1.00 78.50 349 GLU A O 1
ATOM 2896 N N . VAL A 1 350 ? -17.382 -16.945 -5.576 1.00 65.94 350 VAL A N 1
ATOM 2897 C CA . VAL A 1 350 ? -18.606 -16.246 -5.136 1.00 65.94 350 VAL A CA 1
ATOM 2898 C C . VAL A 1 350 ? -19.859 -17.086 -5.434 1.00 65.94 350 VAL A C 1
ATOM 2900 O O . VAL A 1 350 ? -20.795 -17.099 -4.647 1.00 65.94 350 VAL A O 1
ATOM 2903 N N . ARG A 1 351 ? -19.841 -17.902 -6.497 1.00 58.62 351 ARG A N 1
ATOM 2904 C CA . ARG A 1 351 ? -20.923 -18.840 -6.842 1.00 58.62 351 ARG A CA 1
ATOM 2905 C C . ARG A 1 351 ? -21.082 -20.015 -5.865 1.00 58.62 351 ARG A C 1
ATOM 2907 O O . ARG A 1 351 ? -22.171 -20.566 -5.767 1.00 58.62 351 ARG A O 1
ATOM 2914 N N . LYS A 1 352 ? -20.013 -20.462 -5.195 1.00 57.41 352 LYS A N 1
ATOM 2915 C CA . LYS A 1 352 ? -20.057 -21.648 -4.314 1.00 57.41 352 LYS A CA 1
ATOM 2916 C C . LYS A 1 352 ? -20.597 -21.350 -2.916 1.00 57.41 352 LYS A C 1
ATOM 2918 O O . LYS A 1 352 ? -20.885 -22.293 -2.194 1.00 57.41 352 LYS A O 1
ATOM 2923 N N . VAL A 1 353 ? -20.671 -20.078 -2.526 1.00 53.00 353 VAL A N 1
ATOM 2924 C CA . VAL A 1 353 ? -21.125 -19.653 -1.190 1.00 53.00 353 VAL A CA 1
ATOM 2925 C C . VAL A 1 353 ? -22.633 -19.363 -1.166 1.00 53.00 353 VAL A C 1
ATOM 2927 O O . VAL A 1 353 ? -23.244 -19.453 -0.106 1.00 53.00 353 VAL A O 1
ATOM 2930 N N . ASP A 1 354 ? -23.229 -19.086 -2.331 1.00 43.97 354 ASP A N 1
ATOM 2931 C CA . ASP A 1 354 ? -24.659 -18.779 -2.495 1.00 43.97 354 ASP A CA 1
ATOM 2932 C C . ASP A 1 354 ? -25.513 -19.989 -2.958 1.00 43.97 354 ASP A C 1
ATOM 2934 O O . ASP A 1 354 ? -26.712 -19.837 -3.195 1.00 43.97 354 ASP A O 1
ATOM 2938 N N . MET A 1 355 ? -24.915 -21.187 -3.072 1.00 41.50 355 MET A N 1
ATOM 2939 C CA . MET A 1 355 ? -25.607 -22.485 -3.217 1.00 41.50 355 MET A CA 1
ATOM 2940 C C . MET A 1 355 ? -25.494 -23.281 -1.922 1.00 41.50 355 MET A C 1
ATOM 2942 O O . MET A 1 355 ? -26.502 -23.919 -1.541 1.00 41.50 355 MET A O 1
#

Organism: NCBI:txid1964551